Protein AF-A0ABD5LXJ6-F1 (afdb_monomer)

Radius of gyration: 45.34 Å; Cα contacts (8 Å, |Δi|>4): 68; chains: 1; bounding box: 125×50×114 Å

Sequence (199 aa):
MCDPLSMIGFTIGAASQVVSYQGQVAAAEQQNQLYRENAARANQNARDQMFQTQQRILQEQEAAAAEKFDNNRDARAAKATASVAAGESGVAGLSVDALLREFDGRAAEANDRIDQNTEWSMMQFNNEMKGIRSNAEDRINSVQRSAKPSFWDAGLRIAGAGLDWRNTAAESQRNNRDLPRLPESSFSKFLSRPLWRVG

Solvent-accessible surface area (backbone atoms only — not comparable to full-atom values): 11198 Å² total; per-residue (Å²): 137,86,60,70,72,70,58,54,62,60,64,53,53,61,58,52,48,55,56,48,48,56,51,47,43,53,50,21,50,52,40,42,48,53,42,53,54,50,37,52,52,35,52,48,52,36,49,54,50,44,52,53,52,50,52,49,53,50,51,52,51,52,51,49,51,50,52,45,51,51,45,50,49,50,32,51,51,53,41,52,54,51,51,50,52,27,60,77,70,71,53,76,56,73,70,55,57,49,52,48,48,47,39,54,50,54,35,49,55,53,41,52,50,48,48,52,53,50,52,51,50,51,53,50,51,53,51,48,46,52,50,41,51,51,52,30,52,48,58,43,66,68,48,72,73,48,73,69,76,47,74,63,60,57,50,47,52,54,51,48,58,57,48,52,52,53,51,56,54,53,48,55,57,51,60,68,66,69,59,78,81,73,78,86,70,84,72,75,78,77,80,74,76,82,87,84,83,88,133

InterPro domains:
  IPR038996 Internal virion protein Gp14 [PF24072] (1-165)

Secondary structure (DSSP, 8-state):
---HHHHHHHHHHHHHHHHHHHHHHHHHHHHHHHHHHHHHHHHHHHHHHHHHHHHHHHHHHHHHHHHHHHHHHHHHHHHHHHHHHHHHTT--SHHHHHHHHHHHHHHHHHHHHHHHHHHHHHHHHHHHHHHHHHHHHHHHHHSPPPPP--HHHHHHHHHHHHHHHHHHHHHHHHHTTSS------TTTTSS--------

Structure (mmCIF, N/CA/C/O backbone):
data_AF-A0ABD5LXJ6-F1
#
_entry.id   AF-A0ABD5LXJ6-F1
#
loop_
_atom_site.group_PDB
_atom_site.id
_atom_site.type_symbol
_atom_site.label_atom_id
_atom_site.label_alt_id
_atom_site.label_comp_id
_atom_site.label_asym_id
_atom_site.label_entity_id
_atom_site.label_seq_id
_atom_site.pdbx_PDB_ins_code
_atom_site.Cartn_x
_atom_site.Cartn_y
_atom_site.Cartn_z
_atom_site.occupancy
_atom_site.B_iso_or_equiv
_atom_site.auth_seq_id
_atom_site.auth_comp_id
_atom_site.auth_asym_id
_atom_site.auth_atom_id
_atom_site.pdbx_PDB_model_num
ATOM 1 N N . MET A 1 1 ? 53.195 13.148 -61.259 1.00 37.16 1 MET A N 1
ATOM 2 C CA . MET A 1 1 ? 53.413 11.699 -61.072 1.00 37.16 1 MET A CA 1
ATOM 3 C C . MET A 1 1 ? 52.708 11.336 -59.776 1.00 37.16 1 MET A C 1
ATOM 5 O O . MET A 1 1 ? 53.148 11.794 -58.734 1.00 37.16 1 MET A O 1
ATOM 9 N N . CYS A 1 2 ? 51.538 10.698 -59.848 1.00 39.22 2 CYS A N 1
ATOM 10 C CA . CYS A 1 2 ? 50.772 10.306 -58.661 1.00 39.22 2 CYS A CA 1
ATOM 11 C C . CYS A 1 2 ? 51.385 9.032 -58.071 1.00 39.22 2 CYS A C 1
ATOM 13 O O . CYS A 1 2 ? 51.620 8.075 -58.806 1.00 39.22 2 CYS A O 1
ATOM 15 N N . ASP A 1 3 ? 51.674 9.060 -56.773 1.00 33.34 3 ASP A N 1
ATOM 16 C CA . ASP A 1 3 ? 52.317 7.979 -56.030 1.00 33.34 3 ASP A CA 1
ATOM 17 C C . ASP A 1 3 ? 51.322 6.810 -55.830 1.00 33.34 3 ASP A C 1
ATOM 19 O O . ASP A 1 3 ? 50.195 7.048 -55.373 1.00 33.34 3 ASP A O 1
ATOM 23 N N . PRO A 1 4 ? 51.665 5.555 -56.185 1.00 38.09 4 PRO A N 1
ATOM 24 C CA . PRO A 1 4 ? 50.775 4.397 -56.037 1.00 38.09 4 PRO A CA 1
ATOM 25 C C . PRO A 1 4 ? 50.290 4.158 -54.598 1.00 38.09 4 PRO A C 1
ATOM 27 O O . PRO A 1 4 ? 49.238 3.547 -54.412 1.00 38.09 4 PRO A O 1
ATOM 30 N N . LEU A 1 5 ? 50.963 4.703 -53.581 1.00 46.69 5 LEU A N 1
ATOM 31 C CA . LEU A 1 5 ? 50.493 4.643 -52.192 1.00 46.69 5 LEU A CA 1
ATOM 32 C C . LEU A 1 5 ? 49.201 5.443 -51.948 1.00 46.69 5 LEU A C 1
ATOM 34 O O . LEU A 1 5 ? 48.378 5.040 -51.127 1.00 46.69 5 LEU A O 1
ATOM 38 N N . SER A 1 6 ? 48.957 6.524 -52.694 1.00 47.78 6 SER A N 1
ATOM 39 C CA . SER A 1 6 ? 47.737 7.333 -52.547 1.00 47.78 6 SER A CA 1
ATOM 40 C C . SER A 1 6 ? 46.509 6.696 -53.214 1.00 47.78 6 SER A C 1
ATOM 42 O O . SER A 1 6 ? 45.381 6.954 -52.804 1.00 47.78 6 SER A O 1
ATOM 44 N N . MET A 1 7 ? 46.713 5.829 -54.212 1.00 41.47 7 MET A N 1
ATOM 45 C CA . MET A 1 7 ? 45.645 5.084 -54.901 1.00 41.47 7 MET A CA 1
ATOM 46 C C . MET A 1 7 ? 45.252 3.787 -54.176 1.00 41.47 7 MET A C 1
ATOM 48 O O . MET A 1 7 ? 44.104 3.355 -54.270 1.00 41.47 7 MET A O 1
ATOM 52 N N . ILE A 1 8 ? 46.166 3.188 -53.405 1.00 42.12 8 ILE A N 1
ATOM 53 C CA . ILE A 1 8 ? 45.889 1.978 -52.608 1.00 42.12 8 ILE A CA 1
ATOM 54 C C . ILE A 1 8 ? 44.995 2.293 -51.392 1.00 42.12 8 ILE A C 1
ATOM 56 O O . ILE A 1 8 ? 44.201 1.452 -50.972 1.00 42.12 8 ILE A O 1
ATOM 60 N N . GLY A 1 9 ? 45.025 3.528 -50.879 1.00 40.38 9 GLY A N 1
ATOM 61 C CA . GLY A 1 9 ? 44.119 3.971 -49.812 1.00 40.38 9 GLY A CA 1
ATOM 62 C C . GLY A 1 9 ? 42.638 4.023 -50.216 1.00 40.38 9 GLY A C 1
ATOM 63 O O . GLY A 1 9 ? 41.766 3.938 -49.354 1.00 40.38 9 GLY A O 1
ATOM 64 N N . PHE A 1 10 ? 42.331 4.116 -51.516 1.00 44.50 10 PHE A N 1
ATOM 65 C CA . PHE A 1 10 ? 40.958 4.276 -52.009 1.00 44.50 10 PHE A CA 1
ATOM 66 C C . PHE A 1 10 ? 40.269 2.940 -52.340 1.00 44.50 10 PHE A C 1
ATOM 68 O O . PHE A 1 10 ? 39.051 2.823 -52.230 1.00 44.50 10 PHE A O 1
ATOM 75 N N . THR A 1 11 ? 41.028 1.894 -52.683 1.00 37.59 11 THR A N 1
ATOM 76 C CA . THR A 1 11 ? 40.464 0.574 -53.027 1.00 37.59 11 THR A CA 1
ATOM 77 C C . THR A 1 11 ? 40.193 -0.301 -51.801 1.00 37.59 11 THR A C 1
ATOM 79 O O . THR A 1 11 ? 39.281 -1.128 -51.826 1.00 37.59 11 THR A O 1
ATOM 82 N N . ILE A 1 12 ? 40.898 -0.072 -50.687 1.00 43.72 12 ILE A N 1
ATOM 83 C CA . ILE A 1 12 ? 40.653 -0.770 -49.412 1.00 43.72 12 ILE A CA 1
ATOM 84 C C . ILE A 1 12 ? 39.403 -0.216 -48.696 1.00 43.72 12 ILE A C 1
ATOM 86 O O . ILE A 1 12 ? 38.719 -0.955 -47.984 1.00 43.72 12 ILE A O 1
ATOM 90 N N . GLY A 1 13 ? 39.037 1.050 -48.928 1.00 44.03 13 GLY A N 1
ATOM 91 C CA . GLY A 1 13 ? 37.886 1.702 -48.289 1.00 44.03 13 GLY A CA 1
ATOM 92 C C . GLY A 1 13 ? 36.521 1.117 -48.679 1.00 44.03 13 GLY A C 1
ATOM 93 O O . GLY A 1 13 ? 35.658 0.961 -47.824 1.00 44.03 13 GLY A O 1
ATOM 94 N N . ALA A 1 14 ? 36.322 0.719 -49.939 1.00 41.50 14 ALA A N 1
ATOM 95 C CA . ALA A 1 14 ? 35.026 0.199 -50.395 1.00 41.50 14 ALA A CA 1
ATOM 96 C C . ALA A 1 14 ? 34.782 -1.271 -49.988 1.00 41.50 14 ALA A C 1
ATOM 98 O O . ALA A 1 14 ? 33.673 -1.634 -49.596 1.00 41.50 14 ALA A O 1
ATOM 99 N N . ALA A 1 15 ? 35.816 -2.121 -50.017 1.00 39.97 15 ALA A N 1
ATOM 100 C CA . ALA A 1 15 ? 35.699 -3.520 -49.591 1.00 39.97 15 ALA A CA 1
ATOM 101 C C . ALA A 1 15 ? 35.552 -3.652 -48.062 1.00 39.97 15 ALA A C 1
ATOM 103 O O . ALA A 1 15 ? 34.740 -4.444 -47.577 1.00 39.97 15 ALA A O 1
ATOM 104 N N . SER A 1 16 ? 36.271 -2.826 -47.291 1.00 45.84 16 SER A N 1
ATOM 105 C CA . SER A 1 16 ? 36.104 -2.747 -45.831 1.00 45.84 16 SER A CA 1
ATOM 106 C C . SER A 1 16 ? 34.734 -2.190 -45.417 1.00 45.84 16 SER A C 1
ATOM 108 O O . SER A 1 16 ? 34.205 -2.574 -44.372 1.00 45.84 16 SER A O 1
ATOM 110 N N . GLN A 1 17 ? 34.094 -1.361 -46.247 1.00 46.03 17 GLN A N 1
ATOM 111 C CA . GLN A 1 17 ? 32.734 -0.864 -46.010 1.00 46.03 17 GLN A CA 1
ATOM 112 C C . GLN A 1 17 ? 31.639 -1.939 -46.143 1.00 46.03 17 GLN A C 1
ATOM 114 O O . GLN A 1 17 ? 30.701 -1.947 -45.349 1.00 46.03 17 GLN A O 1
ATOM 119 N N . VAL A 1 18 ? 31.764 -2.904 -47.062 1.00 48.19 18 VAL A N 1
ATOM 120 C CA . VAL A 1 18 ? 30.7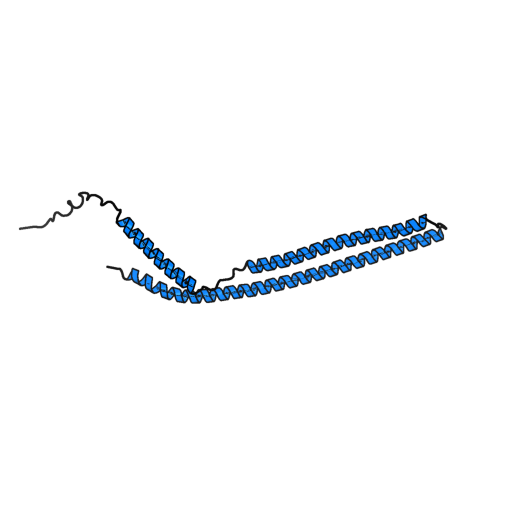90 -4.014 -47.175 1.00 48.19 18 VAL A CA 1
ATOM 121 C C . VAL A 1 18 ? 30.935 -5.016 -46.022 1.00 48.19 18 VAL A C 1
ATOM 123 O O . VAL A 1 18 ? 29.934 -5.449 -45.447 1.00 48.19 18 VAL A O 1
ATOM 126 N N . VAL A 1 19 ? 32.171 -5.347 -45.629 1.00 53.41 19 VAL A N 1
ATOM 127 C CA . VAL A 1 19 ? 32.433 -6.217 -44.466 1.00 53.41 19 VAL A CA 1
ATOM 128 C C . VAL A 1 19 ? 31.978 -5.541 -43.167 1.00 53.41 19 VAL A C 1
ATOM 130 O O . VAL A 1 19 ? 31.347 -6.178 -42.322 1.00 53.41 19 VAL A O 1
ATOM 133 N N . SER A 1 20 ? 32.215 -4.234 -43.021 1.00 57.03 20 SER A N 1
ATOM 134 C CA . SER A 1 20 ? 31.727 -3.481 -41.860 1.00 57.03 20 SER A CA 1
ATOM 135 C C . SER A 1 20 ? 30.204 -3.321 -41.840 1.00 57.03 20 SER A C 1
ATOM 137 O O . SER A 1 20 ? 29.642 -3.309 -40.750 1.00 57.03 20 SER A O 1
ATOM 139 N N . TYR A 1 21 ? 29.512 -3.291 -42.984 1.00 57.16 21 TYR A N 1
ATOM 140 C CA . TYR A 1 21 ? 28.044 -3.302 -43.028 1.00 57.16 21 TYR A CA 1
ATOM 141 C C . TYR A 1 21 ? 27.460 -4.607 -42.470 1.00 57.16 21 TYR A C 1
ATOM 143 O O . TYR A 1 21 ? 26.583 -4.568 -41.608 1.00 57.16 21 TYR A O 1
ATOM 151 N N . GLN A 1 22 ? 27.978 -5.767 -42.890 1.00 58.97 22 GLN A N 1
ATOM 152 C CA . GLN A 1 22 ? 27.529 -7.058 -42.347 1.00 58.97 22 GLN A CA 1
ATOM 153 C C . GLN A 1 22 ? 27.836 -7.184 -40.846 1.00 58.97 22 GLN A C 1
ATOM 155 O O . GLN A 1 22 ? 26.977 -7.621 -40.080 1.00 58.97 22 GLN A O 1
ATOM 160 N N . GLY A 1 23 ? 29.013 -6.721 -40.407 1.00 61.72 23 GLY A N 1
ATOM 161 C CA . GLY A 1 23 ? 29.361 -6.646 -38.985 1.00 61.72 23 GLY A CA 1
ATOM 162 C C . GLY A 1 23 ? 28.436 -5.724 -38.180 1.00 61.72 23 GLY A C 1
ATOM 163 O O . GLY A 1 23 ? 28.028 -6.077 -37.077 1.00 61.72 23 GLY A O 1
ATOM 164 N N . GLN A 1 24 ? 28.037 -4.575 -38.738 1.00 63.41 24 GLN A N 1
ATOM 165 C CA . GLN A 1 24 ? 27.098 -3.643 -38.103 1.00 63.41 24 GLN A CA 1
ATOM 166 C C . GLN A 1 24 ? 25.673 -4.207 -38.022 1.00 63.41 24 GLN A C 1
ATOM 168 O O . GLN A 1 24 ? 24.997 -3.989 -37.020 1.00 63.41 24 GLN A O 1
ATOM 173 N N . VAL A 1 25 ? 25.213 -4.953 -39.033 1.00 65.56 25 VAL A N 1
ATOM 174 C CA . VAL A 1 25 ? 23.902 -5.626 -38.994 1.00 65.56 25 VAL A CA 1
ATOM 175 C C . VAL A 1 25 ? 23.889 -6.725 -37.929 1.00 65.56 25 VAL A C 1
ATOM 177 O O . VAL A 1 25 ? 22.963 -6.763 -37.121 1.00 65.56 25 VAL A O 1
ATOM 180 N N . ALA A 1 26 ? 24.928 -7.564 -37.869 1.00 65.75 26 ALA A N 1
ATOM 181 C CA . ALA A 1 26 ? 25.051 -8.603 -36.845 1.00 65.75 26 ALA A CA 1
ATOM 182 C C . ALA A 1 26 ? 25.132 -8.007 -35.425 1.00 65.75 26 ALA A C 1
ATOM 184 O O . ALA A 1 26 ? 24.428 -8.459 -34.521 1.00 65.75 26 ALA A O 1
ATOM 185 N N . ALA A 1 27 ? 25.912 -6.936 -35.238 1.00 68.56 27 ALA A N 1
ATOM 186 C CA . ALA A 1 27 ? 25.998 -6.217 -33.966 1.00 68.56 27 ALA A CA 1
ATOM 187 C C . ALA A 1 27 ? 24.657 -5.569 -33.566 1.00 68.56 27 ALA A C 1
ATOM 189 O O . ALA A 1 27 ? 24.246 -5.653 -32.407 1.00 68.56 27 ALA A O 1
ATOM 190 N N . ALA A 1 28 ? 23.933 -4.978 -34.523 1.00 67.44 28 ALA A N 1
ATOM 191 C CA . ALA A 1 28 ? 22.616 -4.391 -34.287 1.00 67.44 28 ALA A CA 1
ATOM 192 C C . ALA A 1 28 ? 21.565 -5.450 -33.911 1.00 67.44 28 ALA A C 1
ATOM 194 O O . ALA A 1 28 ? 20.712 -5.211 -33.052 1.00 67.44 28 ALA A O 1
ATOM 195 N N . GLU A 1 29 ? 21.609 -6.632 -34.527 1.00 73.56 29 GLU A N 1
ATOM 196 C CA . GLU A 1 29 ? 20.728 -7.747 -34.173 1.00 73.56 29 GLU A CA 1
ATOM 197 C C . GLU A 1 29 ? 21.035 -8.304 -32.783 1.00 73.56 29 GLU A C 1
ATOM 199 O O . GLU A 1 29 ? 20.102 -8.517 -32.007 1.00 73.56 29 GLU A O 1
ATOM 204 N N . GLN A 1 30 ? 22.314 -8.453 -32.432 1.00 75.25 30 GLN A N 1
ATOM 205 C CA . GLN A 1 30 ? 22.735 -8.879 -31.098 1.00 75.25 30 GLN A CA 1
ATOM 206 C C . GLN A 1 30 ? 22.299 -7.872 -30.020 1.00 75.25 30 GLN A C 1
ATOM 208 O O . GLN A 1 30 ? 21.728 -8.260 -29.002 1.00 75.25 30 GLN A O 1
ATOM 213 N N . GLN A 1 31 ? 22.453 -6.569 -30.267 1.00 72.81 31 GLN A N 1
ATOM 214 C CA . GLN A 1 31 ? 21.997 -5.520 -29.348 1.00 72.81 31 GLN A CA 1
ATOM 215 C C . GLN A 1 31 ? 20.465 -5.511 -29.187 1.00 72.81 31 GLN A C 1
ATOM 217 O O . GLN A 1 31 ? 19.950 -5.353 -28.080 1.00 72.81 31 GLN A O 1
ATOM 222 N N . ASN A 1 32 ? 19.718 -5.762 -30.267 1.00 76.50 32 ASN A N 1
ATOM 223 C CA . ASN A 1 32 ? 18.260 -5.895 -30.214 1.00 76.50 32 ASN A CA 1
ATOM 224 C C . ASN A 1 32 ? 17.789 -7.199 -29.537 1.00 76.50 32 ASN A C 1
ATOM 226 O O . ASN A 1 32 ? 16.683 -7.240 -28.994 1.00 76.50 32 ASN A O 1
ATOM 230 N N . GLN A 1 33 ? 18.581 -8.276 -29.563 1.00 79.88 33 GLN A N 1
ATOM 231 C CA . GLN A 1 33 ? 18.316 -9.481 -28.764 1.00 79.88 33 GLN A CA 1
ATOM 232 C C . GLN A 1 33 ? 18.493 -9.191 -27.271 1.00 79.88 33 GLN A C 1
ATOM 234 O O . GLN A 1 33 ? 17.560 -9.423 -26.505 1.00 79.88 33 GLN A O 1
ATOM 239 N N . LEU A 1 34 ? 19.609 -8.567 -26.882 1.00 78.62 34 LEU A N 1
ATOM 240 C CA . LEU A 1 34 ? 19.863 -8.159 -25.496 1.00 78.62 34 LEU A CA 1
ATOM 241 C C . LEU A 1 34 ? 18.782 -7.207 -24.962 1.00 78.62 34 LEU A C 1
ATOM 243 O O . LEU A 1 34 ? 18.331 -7.361 -23.829 1.00 78.62 34 LEU A O 1
ATOM 247 N N . TYR A 1 35 ? 18.309 -6.269 -25.789 1.00 79.50 35 TYR A N 1
ATOM 248 C CA . TYR A 1 35 ? 17.169 -5.412 -25.458 1.00 79.50 35 TYR A CA 1
ATOM 249 C C . TYR A 1 35 ? 15.899 -6.222 -25.166 1.00 79.50 35 TYR A C 1
ATOM 251 O O . TYR A 1 35 ? 15.246 -5.999 -24.150 1.00 79.50 35 TYR A O 1
ATOM 259 N N . ARG A 1 36 ? 15.547 -7.178 -26.039 1.00 80.75 36 ARG A N 1
ATOM 260 C CA . ARG A 1 36 ? 14.346 -8.014 -25.865 1.00 80.75 36 ARG A CA 1
ATOM 261 C C . ARG A 1 36 ? 14.424 -8.864 -24.601 1.00 80.75 36 ARG A C 1
ATOM 263 O O . ARG A 1 36 ? 13.438 -8.956 -23.876 1.00 80.75 36 ARG A O 1
ATOM 270 N N . GLU A 1 37 ? 15.584 -9.447 -24.320 1.00 83.56 37 GLU A N 1
ATOM 271 C CA . GLU A 1 37 ? 15.809 -10.225 -23.101 1.00 83.56 37 GLU A CA 1
ATOM 272 C C . GLU A 1 37 ? 15.738 -9.355 -21.844 1.00 83.56 37 GLU A C 1
ATOM 274 O O . GLU A 1 37 ? 15.082 -9.733 -20.872 1.00 83.56 37 GLU A O 1
ATOM 279 N N . ASN A 1 38 ? 16.361 -8.173 -21.865 1.00 77.56 38 ASN A N 1
ATOM 280 C CA . ASN A 1 38 ? 16.286 -7.223 -20.760 1.00 77.56 38 ASN A CA 1
ATOM 281 C C . ASN A 1 38 ? 14.836 -6.789 -20.517 1.00 77.56 38 ASN A C 1
ATOM 283 O O . ASN A 1 38 ? 14.359 -6.862 -19.388 1.00 77.56 38 ASN A O 1
ATOM 287 N N . ALA A 1 39 ? 14.102 -6.456 -21.581 1.00 78.38 39 ALA A N 1
ATOM 288 C CA . ALA A 1 39 ? 12.706 -6.068 -21.477 1.00 78.38 39 ALA A CA 1
ATOM 289 C C . ALA A 1 39 ? 11.812 -7.197 -20.954 1.00 78.38 39 ALA A C 1
ATOM 291 O O . ALA A 1 39 ? 10.924 -6.948 -20.137 1.00 78.38 39 ALA A O 1
ATOM 292 N N . ALA A 1 40 ? 12.049 -8.444 -21.366 1.00 81.38 40 ALA A N 1
ATOM 293 C CA . ALA A 1 40 ? 11.329 -9.595 -20.831 1.00 81.38 40 ALA A CA 1
ATOM 294 C C . ALA A 1 40 ? 11.586 -9.770 -19.324 1.00 81.38 40 ALA A C 1
ATOM 296 O O . ALA A 1 40 ? 10.634 -9.899 -18.553 1.00 81.38 40 ALA A O 1
ATOM 297 N N . ARG A 1 41 ? 12.853 -9.694 -18.892 1.00 84.56 41 ARG A N 1
ATOM 298 C CA . ARG A 1 41 ? 13.244 -9.805 -17.476 1.00 84.56 41 ARG A CA 1
ATOM 299 C C . ARG A 1 41 ? 12.719 -8.645 -16.630 1.00 84.56 41 ARG A C 1
ATOM 301 O O . ARG A 1 41 ? 12.242 -8.875 -15.523 1.00 84.56 41 ARG A O 1
ATOM 308 N N . ALA A 1 42 ? 12.777 -7.417 -17.142 1.00 81.06 42 ALA A N 1
ATOM 309 C CA . ALA A 1 42 ? 12.258 -6.232 -16.463 1.00 81.06 42 ALA A CA 1
ATOM 310 C C . ALA A 1 42 ? 10.742 -6.338 -16.247 1.00 81.06 42 ALA A C 1
ATOM 312 O O . ALA A 1 42 ? 10.269 -6.131 -15.133 1.00 81.06 42 ALA A O 1
ATOM 313 N N . ASN A 1 43 ? 9.994 -6.753 -17.274 1.00 81.12 43 ASN A N 1
ATOM 314 C CA . ASN A 1 43 ? 8.552 -6.978 -17.165 1.00 81.12 43 ASN A CA 1
ATOM 315 C C . ASN A 1 43 ? 8.197 -8.143 -16.233 1.00 81.12 43 ASN A C 1
ATOM 317 O O . ASN A 1 43 ? 7.188 -8.079 -15.535 1.00 81.12 43 ASN A O 1
ATOM 321 N N . GLN A 1 44 ? 8.988 -9.219 -16.229 1.00 84.50 44 GLN A N 1
ATOM 322 C CA . GLN A 1 44 ? 8.780 -10.335 -15.308 1.00 84.50 44 GLN A CA 1
ATOM 323 C C . GLN A 1 44 ? 8.981 -9.890 -13.856 1.00 84.50 44 GLN A C 1
ATOM 325 O O . GLN A 1 44 ? 8.080 -10.062 -13.046 1.00 84.50 44 GLN A O 1
ATOM 330 N N . ASN A 1 45 ? 10.094 -9.215 -13.563 1.00 86.62 45 ASN A N 1
ATOM 331 C CA . ASN A 1 45 ? 10.372 -8.686 -12.229 1.00 86.62 45 ASN A CA 1
ATOM 332 C C . ASN A 1 45 ? 9.287 -7.693 -11.773 1.00 86.62 45 ASN A C 1
ATOM 334 O O . ASN A 1 45 ? 8.808 -7.770 -10.648 1.00 86.62 45 ASN A O 1
ATOM 338 N N . ALA A 1 46 ? 8.829 -6.810 -12.665 1.00 83.50 46 ALA A N 1
ATOM 339 C CA . ALA A 1 46 ? 7.734 -5.891 -12.367 1.00 83.50 46 ALA A CA 1
ATOM 340 C C . ALA A 1 46 ? 6.437 -6.627 -11.992 1.00 83.50 46 ALA A C 1
ATOM 342 O O . ALA A 1 46 ? 5.766 -6.243 -11.038 1.00 83.50 46 ALA A O 1
ATOM 343 N N . ARG A 1 47 ? 6.097 -7.706 -12.711 1.00 82.69 47 ARG A N 1
ATOM 344 C CA . ARG A 1 47 ? 4.936 -8.547 -12.387 1.00 82.69 47 ARG A CA 1
ATOM 345 C C . ARG A 1 47 ? 5.079 -9.229 -11.032 1.00 82.69 47 ARG A C 1
ATOM 347 O O . ARG A 1 47 ? 4.129 -9.201 -10.255 1.00 82.69 47 ARG A O 1
ATOM 354 N N . ASP A 1 48 ? 6.249 -9.789 -10.742 1.00 92.00 48 ASP A N 1
ATOM 355 C CA . ASP A 1 48 ? 6.514 -10.457 -9.466 1.00 92.00 48 ASP A CA 1
ATOM 356 C C . ASP A 1 48 ? 6.404 -9.467 -8.296 1.00 92.00 48 ASP A C 1
ATOM 358 O O . ASP A 1 48 ? 5.750 -9.757 -7.294 1.00 92.00 48 ASP A O 1
ATOM 362 N N . GLN A 1 49 ? 6.961 -8.261 -8.448 1.00 89.44 49 GLN A N 1
ATOM 363 C CA . GLN A 1 49 ? 6.843 -7.188 -7.457 1.00 89.44 49 GLN A CA 1
ATOM 364 C C . GLN A 1 49 ? 5.389 -6.743 -7.271 1.00 89.44 49 GLN A C 1
ATOM 366 O O . GLN A 1 49 ? 4.920 -6.660 -6.142 1.00 89.44 49 GLN A O 1
ATOM 371 N N . MET A 1 50 ? 4.636 -6.531 -8.357 1.00 88.81 50 MET A N 1
ATOM 372 C CA . MET A 1 50 ? 3.209 -6.196 -8.265 1.00 88.81 50 MET A CA 1
ATOM 373 C C . MET A 1 50 ? 2.406 -7.290 -7.554 1.00 88.81 50 MET A C 1
ATOM 375 O O . MET A 1 50 ? 1.525 -6.977 -6.757 1.00 88.81 50 MET A O 1
ATOM 379 N N . PHE A 1 51 ? 2.706 -8.564 -7.811 1.00 90.56 51 PHE A N 1
ATOM 380 C CA . PHE A 1 51 ? 2.056 -9.683 -7.131 1.00 90.56 51 PHE A CA 1
ATOM 381 C C . PHE A 1 51 ? 2.381 -9.706 -5.631 1.00 90.56 51 PHE A C 1
ATOM 383 O O . PHE A 1 51 ? 1.500 -9.933 -4.804 1.00 90.56 51 PHE A O 1
ATOM 390 N N . GLN A 1 52 ? 3.628 -9.421 -5.252 1.00 93.44 52 GLN A N 1
ATOM 391 C CA . GLN A 1 52 ? 4.012 -9.256 -3.847 1.00 93.44 52 GLN A CA 1
ATOM 392 C C . GLN A 1 52 ? 3.278 -8.077 -3.194 1.00 93.44 52 GLN A C 1
ATOM 394 O O . GLN A 1 52 ? 2.742 -8.228 -2.097 1.00 93.44 52 GLN A O 1
ATOM 399 N N . THR A 1 53 ? 3.179 -6.927 -3.869 1.00 90.44 53 THR A N 1
ATOM 400 C CA . THR A 1 53 ? 2.418 -5.771 -3.370 1.00 90.44 53 THR A CA 1
ATOM 401 C C . THR A 1 53 ? 0.933 -6.102 -3.207 1.00 90.44 53 THR A C 1
ATOM 403 O O . THR A 1 53 ? 0.342 -5.748 -2.192 1.00 90.44 53 THR A O 1
ATOM 406 N N . GLN A 1 54 ? 0.325 -6.838 -4.142 1.00 88.69 54 GLN A N 1
ATOM 407 C CA . GLN A 1 54 ? -1.068 -7.283 -4.018 1.00 88.69 54 GLN A CA 1
ATOM 408 C C . GLN A 1 54 ? -1.287 -8.223 -2.829 1.00 88.69 54 GLN A C 1
ATOM 410 O O . GLN A 1 54 ? -2.276 -8.079 -2.115 1.00 88.69 54 GLN A O 1
ATOM 415 N N . GLN A 1 55 ? -0.358 -9.145 -2.569 1.00 94.06 55 GLN A N 1
ATOM 416 C CA . GLN A 1 55 ? -0.429 -9.985 -1.370 1.00 94.06 55 GLN A CA 1
ATOM 417 C C . GLN A 1 55 ? -0.370 -9.148 -0.087 1.00 94.06 55 GLN A C 1
ATOM 419 O O . GLN A 1 55 ? -1.119 -9.418 0.846 1.00 94.06 55 GLN A O 1
ATOM 424 N N . ARG A 1 56 ? 0.460 -8.098 -0.050 1.00 93.94 56 ARG A N 1
ATOM 425 C CA . ARG A 1 56 ? 0.505 -7.161 1.086 1.00 93.94 56 ARG A CA 1
ATOM 426 C C . ARG A 1 56 ? -0.803 -6.385 1.248 1.00 93.94 56 ARG A C 1
ATOM 428 O O . ARG A 1 56 ? -1.258 -6.226 2.371 1.00 93.94 56 ARG A O 1
ATOM 435 N N . ILE A 1 57 ? -1.433 -5.961 0.150 1.00 91.81 57 ILE A N 1
ATOM 436 C CA . ILE A 1 57 ? -2.761 -5.320 0.173 1.00 91.81 57 ILE A CA 1
ATOM 437 C C . ILE A 1 57 ? -3.812 -6.246 0.805 1.00 91.81 57 ILE A C 1
ATOM 439 O O . ILE A 1 57 ? -4.647 -5.783 1.579 1.00 91.81 57 ILE A O 1
ATOM 443 N N . LEU A 1 58 ? -3.790 -7.539 0.471 1.00 93.12 58 LEU A N 1
ATOM 444 C CA . LEU A 1 58 ? -4.683 -8.538 1.066 1.00 93.12 58 LEU A CA 1
ATOM 445 C C . LEU A 1 58 ? -4.419 -8.714 2.564 1.00 93.12 58 LEU A C 1
ATOM 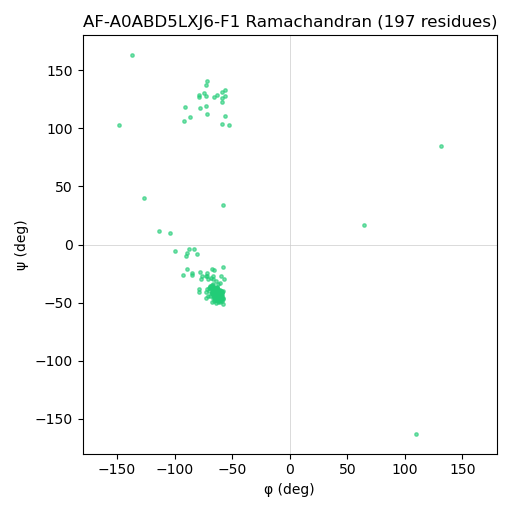447 O O . LEU A 1 58 ? -5.356 -8.641 3.350 1.00 93.12 58 LEU A O 1
ATOM 451 N N . GLN A 1 59 ? -3.154 -8.869 2.959 1.00 94.75 59 GLN A N 1
ATOM 452 C CA . GLN A 1 59 ? -2.767 -8.999 4.369 1.00 94.75 59 GLN A CA 1
ATOM 453 C C . GLN A 1 59 ? -3.178 -7.777 5.197 1.00 94.75 59 GLN A C 1
ATOM 455 O O . GLN A 1 59 ? -3.693 -7.938 6.298 1.00 94.75 59 GLN A O 1
ATOM 460 N N . GLU A 1 60 ? -2.995 -6.568 4.662 1.00 94.44 60 GLU A N 1
ATOM 461 C CA . GLU A 1 60 ? -3.398 -5.323 5.324 1.00 94.44 60 GLU A CA 1
ATOM 462 C C . GLU A 1 60 ? -4.918 -5.270 5.533 1.00 94.44 60 GLU A C 1
ATOM 464 O O . GLU A 1 60 ? -5.391 -4.938 6.617 1.00 94.44 60 GLU A O 1
ATOM 469 N N . GLN A 1 61 ? -5.699 -5.649 4.516 1.00 93.44 61 GLN A N 1
ATOM 470 C CA . GLN A 1 61 ? -7.159 -5.702 4.625 1.00 93.44 61 GLN A CA 1
ATOM 471 C C . GLN A 1 61 ? -7.632 -6.767 5.620 1.00 93.44 61 GLN A C 1
ATOM 473 O O . GLN A 1 61 ? -8.561 -6.514 6.386 1.00 93.44 61 GLN A O 1
ATOM 478 N N . GLU A 1 62 ? -7.008 -7.946 5.626 1.00 95.75 62 GLU A N 1
ATOM 479 C CA . GLU A 1 62 ? -7.311 -9.008 6.589 1.00 95.75 62 GLU A CA 1
ATOM 480 C C . GLU A 1 62 ? -6.979 -8.576 8.021 1.00 95.75 62 GLU A C 1
ATOM 482 O O . GLU A 1 62 ? -7.795 -8.776 8.922 1.00 95.75 62 GLU A O 1
ATOM 487 N N . ALA A 1 63 ? -5.826 -7.933 8.229 1.00 95.88 63 ALA A N 1
ATOM 488 C CA . ALA A 1 63 ? -5.423 -7.399 9.525 1.00 95.88 63 ALA A CA 1
ATOM 489 C C . ALA A 1 63 ? -6.405 -6.327 10.020 1.00 95.88 63 ALA A C 1
ATOM 491 O O . ALA A 1 63 ? -6.903 -6.424 11.141 1.00 95.88 63 ALA A O 1
ATOM 492 N N . ALA A 1 64 ? -6.764 -5.369 9.162 1.00 95.94 64 ALA A N 1
ATOM 493 C CA . ALA A 1 64 ? -7.745 -4.336 9.480 1.00 95.94 64 ALA A CA 1
ATOM 494 C C . ALA A 1 64 ? -9.127 -4.928 9.807 1.00 95.94 64 ALA A C 1
ATOM 496 O O . ALA A 1 64 ? -9.800 -4.491 10.742 1.00 95.94 64 ALA A O 1
ATOM 497 N N . ALA A 1 65 ? -9.568 -5.945 9.060 1.00 95.94 65 ALA A N 1
ATOM 498 C CA . ALA A 1 65 ? -10.835 -6.622 9.318 1.00 95.94 65 ALA A CA 1
ATOM 499 C C . ALA A 1 65 ? -10.831 -7.372 10.661 1.00 95.94 65 ALA A C 1
ATOM 501 O O . ALA A 1 65 ? -11.816 -7.299 11.401 1.00 95.94 65 ALA A O 1
ATOM 502 N N . ALA A 1 66 ? -9.734 -8.062 10.986 1.00 97.38 66 ALA A N 1
ATOM 503 C CA . ALA A 1 66 ? -9.564 -8.743 12.265 1.00 97.38 66 ALA A CA 1
ATOM 504 C C . ALA A 1 66 ? -9.572 -7.747 13.435 1.00 97.38 66 ALA A C 1
ATOM 506 O O . ALA A 1 66 ? -10.324 -7.932 14.390 1.00 97.38 66 ALA A O 1
ATOM 507 N N . GLU A 1 67 ? -8.831 -6.644 13.320 1.00 96.56 67 GLU A N 1
ATOM 508 C CA . GLU A 1 67 ? -8.761 -5.612 14.358 1.00 96.56 67 GLU A CA 1
ATOM 509 C C . GLU A 1 67 ? -10.135 -4.977 14.629 1.00 96.56 67 GLU A C 1
ATOM 511 O O . GLU A 1 67 ? -10.550 -4.835 15.781 1.00 96.56 67 GLU A O 1
ATOM 516 N N . LYS A 1 68 ? -10.913 -4.685 13.578 1.00 96.50 68 LYS A N 1
ATOM 517 C CA . LYS A 1 68 ? -12.300 -4.214 13.738 1.00 96.50 68 LYS A CA 1
ATOM 518 C C . LYS A 1 68 ? -13.201 -5.250 14.396 1.00 96.50 68 LYS A C 1
ATOM 520 O O . LYS A 1 68 ? -14.113 -4.892 15.146 1.00 96.50 68 LYS A O 1
ATOM 525 N N . PHE A 1 69 ? -13.020 -6.530 14.081 1.00 96.88 69 PHE A N 1
ATOM 526 C CA . PHE A 1 69 ? -13.804 -7.591 14.703 1.00 96.88 69 PHE A CA 1
ATOM 527 C C . PHE A 1 69 ? -13.533 -7.657 16.208 1.00 96.88 69 PHE A C 1
ATOM 529 O O . PHE A 1 69 ? -14.485 -7.693 16.992 1.00 96.88 69 PHE A O 1
ATOM 536 N N . ASP A 1 70 ? -12.264 -7.592 16.605 1.00 96.56 70 ASP A N 1
ATOM 537 C CA . ASP A 1 70 ? -11.850 -7.593 18.007 1.00 96.56 70 ASP A CA 1
ATOM 538 C C . ASP A 1 70 ? -12.351 -6.346 18.743 1.00 96.56 70 ASP A C 1
ATOM 540 O O . ASP A 1 70 ? -12.984 -6.465 19.791 1.00 96.56 70 ASP A O 1
ATOM 544 N N . ASN A 1 71 ? -12.225 -5.160 18.145 1.00 95.69 71 ASN A N 1
ATOM 545 C CA . ASN A 1 71 ? -12.741 -3.918 18.721 1.00 95.69 71 ASN A CA 1
ATOM 546 C C . ASN A 1 71 ? -14.268 -3.966 18.951 1.00 95.69 71 ASN A C 1
ATOM 548 O O . ASN A 1 71 ? -14.776 -3.611 20.017 1.00 95.69 71 ASN A O 1
ATOM 552 N N . ASN A 1 72 ? -15.025 -4.488 17.981 1.00 94.56 72 ASN A N 1
ATOM 553 C CA . ASN A 1 72 ? -16.469 -4.677 18.135 1.00 94.56 72 ASN A CA 1
ATOM 554 C C . ASN A 1 72 ? -16.816 -5.732 19.196 1.00 94.56 72 ASN A C 1
ATOM 556 O O . ASN A 1 72 ? -17.829 -5.609 19.893 1.00 94.56 72 ASN A O 1
ATOM 560 N N . ARG A 1 73 ? -16.008 -6.788 19.318 1.00 97.06 73 ARG A N 1
ATOM 561 C CA . ARG A 1 73 ? -16.172 -7.814 20.350 1.00 97.06 73 ARG A CA 1
ATOM 562 C C . ARG A 1 73 ? -15.937 -7.231 21.742 1.00 97.06 73 ARG A C 1
ATOM 564 O O . ARG A 1 73 ? -16.760 -7.469 22.627 1.00 97.06 73 ARG A O 1
ATOM 571 N N . ASP A 1 74 ? -14.885 -6.442 21.916 1.00 95.50 74 ASP A N 1
ATOM 572 C CA . ASP A 1 74 ? -14.545 -5.799 23.184 1.00 95.50 74 ASP A CA 1
ATOM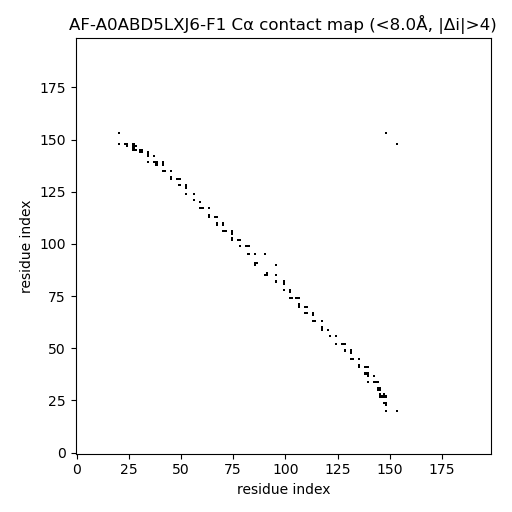 573 C C . ASP A 1 74 ? -15.602 -4.777 23.596 1.00 95.50 74 ASP A C 1
ATOM 575 O O . ASP A 1 74 ? -16.052 -4.778 24.744 1.00 95.50 74 ASP A O 1
ATOM 579 N N . ALA A 1 75 ? -16.105 -3.982 22.650 1.00 95.94 75 ALA A N 1
ATOM 580 C CA . ALA A 1 75 ? -17.214 -3.067 22.898 1.00 95.94 75 ALA A CA 1
ATOM 581 C C . ALA A 1 75 ? -18.477 -3.807 23.364 1.00 95.94 75 ALA A C 1
ATOM 583 O O . ALA A 1 75 ? -19.122 -3.406 24.334 1.00 95.94 75 ALA A O 1
ATOM 584 N N . ARG A 1 76 ? -18.818 -4.939 22.731 1.00 95.19 76 ARG A N 1
ATOM 585 C CA . ARG A 1 76 ? -19.948 -5.783 23.159 1.00 95.19 76 ARG A CA 1
ATOM 586 C C . ARG A 1 76 ? -19.730 -6.379 24.547 1.00 95.19 76 ARG A C 1
ATOM 588 O O . ARG A 1 76 ? -20.673 -6.405 25.336 1.00 95.19 76 ARG A O 1
ATOM 595 N N . ALA A 1 77 ? -18.518 -6.834 24.854 1.00 96.50 77 ALA A N 1
ATOM 596 C CA . ALA A 1 77 ? -18.178 -7.357 26.174 1.00 96.50 77 ALA A CA 1
ATOM 597 C C . ALA A 1 77 ? -18.283 -6.267 27.254 1.00 96.50 77 ALA A C 1
ATOM 599 O O . ALA A 1 77 ? -18.898 -6.492 28.297 1.00 96.50 77 ALA A O 1
ATOM 600 N N . ALA A 1 78 ? -17.769 -5.065 26.983 1.00 94.75 78 ALA A N 1
ATOM 601 C CA . ALA A 1 78 ? -17.880 -3.915 27.877 1.00 94.75 78 ALA A CA 1
ATOM 602 C C . ALA A 1 78 ? -19.344 -3.518 28.117 1.00 94.75 78 ALA A C 1
ATOM 604 O O . ALA A 1 78 ? -19.749 -3.313 29.262 1.00 94.75 78 ALA A O 1
ATOM 605 N N . LYS A 1 79 ? -20.166 -3.500 27.059 1.00 94.62 79 LYS A N 1
ATOM 606 C CA . LYS A 1 79 ? -21.612 -3.257 27.160 1.00 94.62 79 LYS A CA 1
ATOM 607 C C . LYS A 1 79 ? -22.320 -4.313 27.999 1.00 94.62 79 LYS A C 1
ATOM 609 O O . LYS A 1 79 ? -23.131 -3.955 28.847 1.00 94.62 79 LYS A O 1
ATOM 614 N N . ALA A 1 80 ? -22.011 -5.593 27.794 1.00 94.69 80 ALA A N 1
ATOM 615 C CA . ALA A 1 80 ? -22.598 -6.676 28.578 1.00 94.69 80 ALA A CA 1
ATOM 616 C C . ALA A 1 80 ? -22.264 -6.513 30.069 1.00 94.69 80 ALA A C 1
ATOM 618 O O . ALA A 1 80 ? -23.174 -6.480 30.896 1.00 94.69 80 ALA A O 1
ATOM 619 N N . THR A 1 81 ? -20.991 -6.294 30.406 1.00 94.56 81 THR A N 1
ATOM 620 C CA . THR A 1 81 ? -20.548 -6.050 31.788 1.00 94.56 81 THR A CA 1
ATOM 621 C C . THR A 1 81 ? -21.233 -4.830 32.401 1.00 94.56 81 THR A C 1
ATOM 623 O O . THR A 1 81 ? -21.754 -4.913 33.511 1.00 94.56 81 THR A O 1
ATOM 626 N N . ALA A 1 82 ? -21.299 -3.713 31.669 1.00 91.94 82 ALA A N 1
ATOM 627 C CA . ALA A 1 82 ? -21.976 -2.505 32.134 1.00 91.94 82 ALA A CA 1
ATOM 628 C C . ALA A 1 82 ? -23.480 -2.733 32.355 1.00 91.94 82 ALA A C 1
ATOM 630 O O . ALA A 1 82 ? -24.032 -2.246 33.338 1.00 91.94 82 ALA A O 1
ATOM 631 N N . SER A 1 83 ? -24.137 -3.505 31.483 1.00 91.81 83 SER A N 1
ATOM 632 C CA . SER A 1 83 ? -25.560 -3.830 31.620 1.00 91.81 83 SER A CA 1
ATOM 633 C C . SER A 1 83 ? -25.852 -4.716 32.836 1.00 91.81 83 SER A C 1
ATOM 635 O O . SER A 1 83 ? -26.814 -4.456 33.556 1.00 91.81 83 SER A O 1
ATOM 637 N N . VAL A 1 84 ? -25.000 -5.713 33.109 1.00 94.44 84 VAL A N 1
ATOM 638 C CA . VAL A 1 84 ? -25.124 -6.583 34.288 1.00 94.44 84 VAL A CA 1
ATOM 639 C C . VAL A 1 84 ? -24.897 -5.774 35.561 1.00 94.44 84 VAL A C 1
ATOM 641 O O . VAL A 1 84 ? -25.741 -5.804 36.450 1.00 94.44 84 VAL A O 1
ATOM 644 N N . ALA A 1 85 ? -23.830 -4.971 35.617 1.00 91.75 85 ALA A N 1
ATOM 645 C CA . ALA A 1 85 ? -23.527 -4.133 36.776 1.00 91.75 85 ALA A CA 1
ATOM 646 C C . ALA A 1 85 ? -24.641 -3.112 37.073 1.00 91.75 85 ALA A C 1
ATOM 648 O O . ALA A 1 85 ? -24.983 -2.882 38.235 1.00 91.75 85 ALA A O 1
ATOM 649 N N . ALA A 1 86 ? -25.234 -2.517 36.032 1.00 91.12 86 ALA A N 1
ATOM 650 C CA . ALA A 1 86 ? -26.381 -1.624 36.167 1.00 91.12 86 ALA A CA 1
ATOM 651 C C . ALA A 1 86 ? -27.605 -2.360 36.741 1.00 91.12 86 ALA A C 1
ATOM 653 O O . ALA A 1 86 ? -28.229 -1.868 37.683 1.00 91.12 86 ALA A O 1
ATOM 654 N N . GLY A 1 87 ? -27.893 -3.567 36.237 1.00 90.69 87 GLY A N 1
ATOM 655 C CA . GLY A 1 87 ? -28.965 -4.426 36.741 1.00 90.69 87 GLY A CA 1
ATOM 656 C C . GLY A 1 87 ? -28.774 -4.842 38.202 1.00 90.69 87 GLY A C 1
ATOM 657 O O . GLY A 1 87 ? -29.706 -4.729 38.994 1.00 90.69 87 GLY A O 1
ATOM 658 N N . GLU A 1 88 ? -27.563 -5.251 38.583 1.00 91.81 88 GLU A N 1
ATOM 659 C CA . GLU A 1 88 ? -27.213 -5.623 39.962 1.00 91.81 88 GLU A CA 1
ATOM 660 C C . GLU A 1 88 ? -27.266 -4.429 40.925 1.00 91.81 88 GLU A C 1
ATOM 662 O O . GLU A 1 88 ? -27.658 -4.576 42.081 1.00 91.81 88 GLU A O 1
ATOM 667 N N . SER A 1 89 ? -26.926 -3.232 40.443 1.00 91.12 89 SER A N 1
ATOM 668 C CA . SER A 1 89 ? -26.971 -1.995 41.233 1.00 91.12 89 SER A CA 1
ATOM 669 C C . SER A 1 89 ? -28.369 -1.363 41.294 1.00 91.12 89 SER A C 1
ATOM 671 O O . SER A 1 89 ? -28.546 -0.334 41.947 1.00 91.12 89 SER A O 1
ATOM 673 N N . GLY A 1 90 ? -29.358 -1.925 40.589 1.00 88.75 90 GLY A N 1
ATOM 674 C CA . GLY A 1 90 ? -30.699 -1.347 40.457 1.00 88.75 90 GLY A CA 1
ATOM 675 C C . GLY A 1 90 ? -30.729 -0.003 39.715 1.00 88.75 90 GLY A C 1
ATOM 676 O O . GLY A 1 90 ? -31.705 0.739 39.823 1.00 88.75 90 GLY A O 1
ATOM 677 N N . VAL A 1 91 ? -29.666 0.333 38.977 1.00 87.56 91 VAL A N 1
ATOM 678 C CA . VAL A 1 91 ? -29.554 1.577 38.211 1.00 87.56 91 VAL A CA 1
ATOM 679 C C . VAL A 1 91 ? -30.084 1.316 36.807 1.00 87.56 91 VAL A C 1
ATOM 681 O O . VAL A 1 91 ? -29.548 0.498 36.068 1.00 87.56 91 VAL A O 1
ATOM 684 N N . ALA A 1 92 ? -31.142 2.025 36.428 1.00 86.38 92 ALA A N 1
ATOM 685 C CA . ALA A 1 92 ? -31.759 1.919 35.112 1.00 86.38 92 ALA A CA 1
ATOM 686 C C . ALA A 1 92 ? -32.116 3.305 34.562 1.00 86.38 92 ALA A C 1
ATOM 688 O O . ALA A 1 92 ? -32.201 4.285 35.303 1.00 86.38 92 ALA A O 1
ATOM 689 N N . GLY A 1 93 ? -32.358 3.373 33.253 1.00 87.94 93 GLY A N 1
ATOM 690 C CA . GLY A 1 93 ? -32.837 4.575 32.575 1.00 87.94 93 GLY A CA 1
ATOM 691 C C . GLY A 1 93 ? -31.798 5.234 31.669 1.00 87.94 93 GLY A C 1
ATOM 692 O O . GLY A 1 93 ? -30.796 4.632 31.285 1.00 87.94 93 GLY A O 1
ATOM 693 N N . LEU A 1 94 ? -32.062 6.495 31.315 1.00 89.94 94 LEU A N 1
ATOM 694 C CA . LEU A 1 94 ? -31.389 7.207 30.222 1.00 89.94 94 LEU A CA 1
ATOM 695 C C . LEU A 1 94 ? -29.856 7.284 30.367 1.00 89.94 94 LEU A C 1
ATOM 697 O O . LEU A 1 94 ? -29.151 7.329 29.363 1.00 89.94 94 LEU A O 1
ATOM 701 N N . SER A 1 95 ? -29.336 7.300 31.597 1.00 87.06 95 SER A N 1
ATOM 702 C CA . SER A 1 95 ? -27.895 7.330 31.877 1.00 87.06 95 SER A CA 1
ATOM 703 C C . SER A 1 95 ? -27.193 6.018 31.517 1.00 87.06 95 SER A C 1
ATOM 705 O O . SER A 1 95 ? -26.086 6.051 30.983 1.00 87.06 95 SER A O 1
ATOM 707 N N . VAL A 1 96 ? -27.841 4.872 31.748 1.00 90.88 96 VAL A N 1
ATOM 708 C CA . VAL A 1 96 ? -27.324 3.553 31.352 1.00 90.88 96 VAL A CA 1
ATOM 709 C C . VAL A 1 96 ? -27.360 3.422 29.833 1.00 90.88 96 VAL A C 1
ATOM 711 O O . VAL A 1 96 ? -26.361 3.038 29.231 1.00 90.88 96 VAL A O 1
ATOM 714 N N . ASP A 1 97 ? -28.457 3.835 29.195 1.00 91.12 97 ASP A N 1
ATOM 715 C CA . ASP A 1 97 ? -28.560 3.845 27.731 1.00 91.12 97 ASP A CA 1
ATOM 716 C C . ASP A 1 97 ? -27.501 4.747 27.086 1.00 91.12 97 ASP A C 1
ATOM 718 O O . ASP A 1 97 ? -26.913 4.386 26.067 1.00 91.12 97 ASP A O 1
ATOM 722 N N . ALA A 1 98 ? -27.235 5.919 27.673 1.00 93.12 98 ALA A N 1
ATOM 723 C CA . ALA A 1 98 ? -26.181 6.815 27.211 1.00 93.12 98 ALA A CA 1
ATOM 724 C C . ALA A 1 98 ? -24.793 6.166 27.328 1.00 93.12 98 ALA A C 1
ATOM 726 O O . ALA A 1 98 ? -24.025 6.217 26.372 1.00 93.12 98 ALA A O 1
ATOM 727 N N . LEU A 1 99 ? -24.497 5.494 28.446 1.00 92.19 99 LEU A N 1
ATOM 728 C CA . LEU A 1 99 ? -23.241 4.761 28.627 1.00 92.19 99 LEU A CA 1
ATOM 729 C C . LEU A 1 99 ? -23.087 3.612 27.616 1.00 92.19 99 LEU A C 1
ATOM 731 O O . LEU A 1 99 ? -22.009 3.403 27.066 1.00 92.19 99 LEU A O 1
ATOM 735 N N . LEU A 1 100 ? -24.159 2.869 27.337 1.00 93.00 100 LEU A N 1
ATOM 736 C CA . LEU A 1 100 ? -24.125 1.792 26.346 1.00 93.00 100 LEU A CA 1
ATOM 737 C C . LEU A 1 100 ? -23.895 2.323 24.926 1.00 93.00 100 LEU A C 1
ATOM 739 O O . LEU A 1 100 ? -23.163 1.695 24.161 1.00 93.00 100 LEU A O 1
ATOM 743 N N . ARG A 1 101 ? -24.486 3.474 24.582 1.00 93.50 101 ARG A N 1
ATOM 744 C CA . ARG A 1 101 ? -24.234 4.158 23.303 1.00 93.50 101 ARG A CA 1
ATOM 745 C C . ARG A 1 101 ? -22.817 4.715 23.211 1.00 93.50 101 ARG A C 1
ATOM 747 O O . ARG A 1 101 ? -22.236 4.673 22.136 1.00 93.50 101 ARG A O 1
ATOM 754 N N . GLU A 1 102 ? -22.252 5.195 24.313 1.00 94.44 102 GLU A N 1
ATOM 755 C CA . GLU A 1 102 ? -20.861 5.660 24.368 1.00 94.44 102 GLU A CA 1
ATOM 756 C C . GLU A 1 102 ? -19.879 4.539 23.988 1.00 94.44 102 GLU A C 1
ATOM 758 O O . GLU A 1 102 ? -18.934 4.779 23.241 1.00 94.44 102 GLU A O 1
ATOM 763 N N . PHE A 1 103 ? -20.114 3.293 24.422 1.00 95.06 103 PHE A N 1
ATOM 764 C CA . PHE A 1 103 ? -19.288 2.158 23.987 1.00 95.06 103 PHE A CA 1
ATOM 765 C C . PHE A 1 103 ? -19.385 1.892 22.481 1.00 95.06 103 PHE A C 1
ATOM 767 O O . PHE A 1 103 ? -18.360 1.631 21.853 1.00 95.06 103 PHE A O 1
ATOM 774 N N . ASP A 1 104 ? -20.584 1.986 21.896 1.00 93.94 104 ASP A N 1
ATOM 775 C CA . ASP A 1 104 ? -20.746 1.873 20.439 1.00 93.94 104 ASP A CA 1
ATOM 776 C C . ASP A 1 104 ? -20.033 3.022 19.714 1.00 93.94 104 ASP A C 1
ATOM 778 O O . ASP A 1 104 ? -19.375 2.791 18.703 1.00 93.94 104 ASP A O 1
ATOM 782 N N . GLY A 1 105 ? -20.121 4.244 20.249 1.00 95.94 105 GLY A N 1
ATOM 783 C CA . GLY A 1 105 ? -19.444 5.424 19.712 1.00 95.94 105 GLY A CA 1
ATOM 784 C C . GLY A 1 105 ? -17.927 5.255 19.692 1.00 95.94 105 GLY A C 1
ATOM 785 O O . GLY A 1 105 ? -17.302 5.438 18.653 1.00 95.94 105 GLY A O 1
ATOM 786 N N . ARG A 1 106 ? -17.333 4.802 20.802 1.00 95.69 106 ARG A N 1
ATOM 787 C CA . ARG A 1 106 ? -15.889 4.524 20.875 1.00 95.69 106 ARG A CA 1
ATOM 788 C C . ARG A 1 106 ? -15.454 3.425 19.915 1.00 95.69 106 ARG A C 1
ATOM 790 O O . ARG A 1 106 ? -14.406 3.550 19.286 1.00 95.69 106 ARG A O 1
ATOM 797 N N . ALA A 1 107 ? -16.248 2.362 19.793 1.00 95.81 107 ALA A N 1
ATOM 798 C CA . ALA A 1 107 ? -15.971 1.290 18.846 1.00 95.81 107 ALA A CA 1
ATOM 799 C C . ALA A 1 107 ? -16.004 1.807 17.402 1.00 95.81 107 ALA A C 1
ATOM 801 O O . ALA A 1 107 ? -15.102 1.505 16.623 1.00 95.81 107 ALA A O 1
ATOM 802 N N . ALA A 1 108 ? -17.005 2.622 17.061 1.00 96.69 108 ALA A N 1
ATOM 803 C CA . ALA A 1 108 ? -17.126 3.244 15.749 1.00 96.69 108 ALA A CA 1
ATOM 804 C C . ALA A 1 108 ? -15.940 4.171 15.450 1.00 96.69 108 ALA A C 1
ATOM 806 O O . ALA A 1 108 ? -15.295 3.998 14.424 1.00 96.69 108 ALA A O 1
ATOM 807 N N . GLU A 1 109 ? -15.573 5.065 16.373 1.00 97.06 109 GLU A N 1
ATOM 808 C CA . GLU A 1 109 ? -14.409 5.946 16.206 1.00 97.06 109 GLU A CA 1
ATOM 809 C C . GLU A 1 109 ? -13.103 5.169 16.001 1.00 97.06 109 GLU A C 1
ATOM 811 O O . GLU A 1 109 ? -12.258 5.557 15.194 1.00 97.06 109 GLU A O 1
ATOM 816 N N . ALA A 1 110 ? -12.911 4.073 16.737 1.00 97.00 110 ALA A N 1
ATOM 817 C CA . ALA A 1 110 ? -11.748 3.215 16.561 1.00 97.00 110 ALA A CA 1
ATOM 818 C C . ALA A 1 110 ? -11.767 2.503 15.195 1.00 97.00 110 ALA A C 1
ATOM 820 O O . ALA A 1 110 ? -10.748 2.498 14.506 1.00 97.00 110 ALA A O 1
ATOM 821 N N . ASN A 1 111 ? -12.921 1.988 14.758 1.00 96.44 111 ASN A N 1
ATOM 822 C CA . ASN A 1 111 ? -13.069 1.382 13.431 1.00 96.44 111 ASN A CA 1
ATOM 823 C C . ASN A 1 111 ? -12.814 2.397 12.304 1.00 96.44 111 ASN A C 1
ATOM 825 O O . ASN A 1 111 ? -12.118 2.061 11.349 1.00 96.44 111 ASN A O 1
ATOM 829 N N . ASP A 1 112 ? -13.296 3.634 12.443 1.00 97.62 112 ASP A N 1
ATOM 830 C CA . ASP A 1 112 ? -13.077 4.716 11.476 1.00 97.62 112 ASP A CA 1
ATOM 831 C C . ASP A 1 112 ? -11.589 5.073 11.349 1.00 97.62 112 ASP A C 1
ATOM 833 O O . ASP A 1 112 ? -11.102 5.366 10.256 1.00 97.62 112 ASP A O 1
ATOM 837 N N . ARG A 1 113 ? -10.834 5.036 12.455 1.00 96.69 113 ARG A N 1
ATOM 838 C CA . ARG A 1 113 ? -9.375 5.235 12.424 1.00 96.69 113 ARG A CA 1
ATOM 839 C C . ARG A 1 113 ? -8.662 4.088 11.714 1.00 96.69 113 ARG A C 1
ATOM 841 O O . ARG A 1 113 ? -7.745 4.345 10.936 1.00 96.69 113 ARG A O 1
ATOM 848 N N . ILE A 1 114 ? -9.079 2.845 11.959 1.00 96.62 114 ILE A N 1
ATOM 849 C CA . ILE A 1 114 ? -8.546 1.672 11.251 1.00 96.62 114 ILE A CA 1
ATOM 850 C C . ILE A 1 114 ? -8.816 1.810 9.748 1.00 96.62 114 ILE A C 1
ATOM 852 O O . ILE A 1 114 ? -7.911 1.597 8.943 1.00 96.62 114 ILE A O 1
ATOM 856 N N . ASP A 1 115 ? -10.025 2.225 9.363 1.00 95.88 115 ASP A N 1
ATOM 857 C CA . ASP A 1 115 ? -10.386 2.488 7.967 1.00 95.88 115 ASP A CA 1
ATOM 858 C C . ASP A 1 115 ? -9.486 3.536 7.316 1.00 95.88 115 ASP A C 1
ATOM 860 O O . ASP A 1 115 ? -8.894 3.266 6.271 1.00 95.88 115 ASP A O 1
ATOM 864 N N . GLN A 1 116 ? -9.319 4.693 7.959 1.00 96.94 116 GLN A N 1
ATOM 865 C CA . GLN A 1 116 ? -8.459 5.767 7.450 1.00 96.94 116 GLN A CA 1
ATOM 866 C C . GLN A 1 116 ? -7.012 5.301 7.263 1.00 96.94 116 GLN A C 1
ATOM 868 O O . GLN A 1 116 ? -6.405 5.555 6.222 1.00 96.94 116 GLN A O 1
ATOM 873 N N . ASN A 1 117 ? -6.468 4.571 8.239 1.00 94.69 117 ASN A N 1
ATOM 874 C CA . ASN A 1 117 ? -5.112 4.034 8.150 1.00 94.69 117 ASN A CA 1
ATOM 875 C C . ASN A 1 117 ? -4.982 3.024 7.003 1.00 94.69 117 ASN A C 1
ATOM 877 O O . ASN A 1 117 ? -4.027 3.085 6.229 1.00 94.69 117 ASN A O 1
ATOM 881 N N . THR A 1 118 ? -5.967 2.137 6.855 1.00 94.94 118 THR A N 1
ATOM 882 C CA . THR A 1 118 ? -5.966 1.111 5.806 1.00 94.94 118 THR A CA 1
ATOM 883 C C . THR A 1 118 ? -6.094 1.755 4.424 1.00 94.94 118 THR A C 1
ATOM 885 O O . THR A 1 118 ? -5.403 1.357 3.488 1.00 94.94 118 THR A O 1
ATOM 888 N N . GLU A 1 119 ? -6.923 2.790 4.274 1.00 95.50 119 GLU A N 1
ATOM 889 C CA . GLU A 1 119 ? -7.049 3.553 3.030 1.00 95.50 119 GLU A CA 1
ATOM 890 C C . GLU A 1 119 ? -5.728 4.243 2.649 1.00 95.50 119 GLU A C 1
ATOM 892 O O . GLU A 1 119 ? -5.304 4.182 1.489 1.00 95.50 119 GLU A O 1
ATOM 897 N N . TRP A 1 120 ? -5.023 4.838 3.617 1.00 95.50 120 TRP A N 1
ATOM 898 C CA . TRP A 1 120 ? -3.694 5.411 3.385 1.00 95.50 120 TRP A CA 1
ATOM 899 C C . TRP A 1 120 ? -2.670 4.351 2.970 1.00 95.50 120 TRP A C 1
ATOM 901 O O . TRP A 1 120 ? -1.942 4.567 1.995 1.00 95.50 120 TRP A O 1
ATOM 911 N N . SER A 1 121 ? -2.656 3.188 3.632 1.00 94.50 121 SER A N 1
ATOM 912 C CA . SER A 1 121 ? -1.833 2.039 3.233 1.00 94.50 121 SER A CA 1
ATOM 913 C C . SER A 1 121 ? -2.150 1.601 1.797 1.00 94.50 121 SER A C 1
ATOM 915 O O . SER A 1 121 ? -1.248 1.461 0.969 1.00 94.50 121 SER A O 1
ATOM 917 N N . MET A 1 122 ? -3.432 1.462 1.442 1.00 92.69 122 MET A N 1
ATOM 918 C CA . MET A 1 122 ? -3.866 1.087 0.091 1.00 92.69 122 MET A CA 1
ATOM 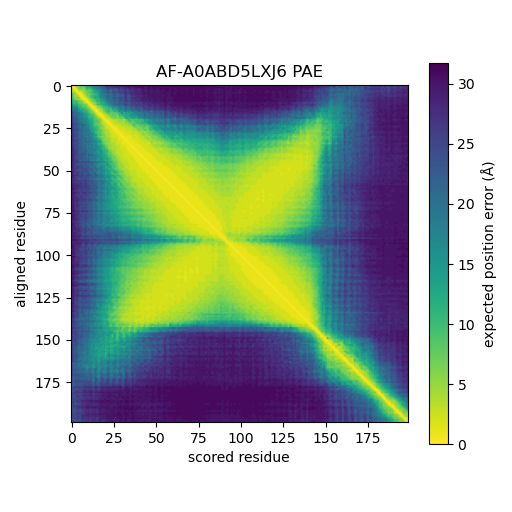919 C C . MET A 1 122 ? -3.446 2.108 -0.972 1.00 92.69 122 MET A C 1
ATOM 921 O O . MET A 1 122 ? -3.003 1.733 -2.062 1.00 92.69 122 MET A O 1
ATOM 925 N N . MET A 1 123 ? -3.563 3.403 -0.684 1.00 94.12 123 MET A N 1
ATOM 926 C CA . MET A 1 123 ? -3.102 4.460 -1.583 1.00 94.12 123 MET A CA 1
ATOM 927 C C . MET A 1 123 ? -1.583 4.399 -1.785 1.00 94.12 123 MET A C 1
ATOM 929 O O . MET A 1 123 ? -1.110 4.512 -2.921 1.00 94.12 123 MET A O 1
ATOM 933 N N . GLN A 1 124 ? -0.825 4.152 -0.716 1.00 94.56 124 GLN A N 1
ATOM 934 C CA . GLN A 1 124 ? 0.621 3.974 -0.791 1.00 94.56 124 GLN A CA 1
ATOM 935 C C . GLN A 1 124 ? 0.994 2.763 -1.655 1.00 94.56 124 GLN A C 1
ATOM 937 O O . GLN A 1 124 ? 1.830 2.895 -2.549 1.00 94.56 124 GLN A O 1
ATOM 942 N N . PHE A 1 125 ? 0.331 1.618 -1.473 1.00 92.38 125 PHE A N 1
ATOM 943 C CA . PHE A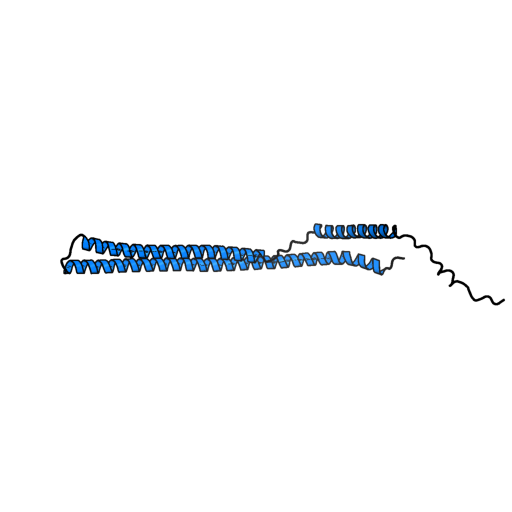 1 125 ? 0.568 0.426 -2.295 1.00 92.38 125 PHE A CA 1
ATOM 944 C C . PHE A 1 125 ? 0.221 0.649 -3.771 1.00 92.38 125 PHE A C 1
ATOM 946 O O . PHE A 1 125 ? 0.941 0.196 -4.662 1.00 92.38 125 PHE A O 1
ATOM 953 N N . ASN A 1 126 ? -0.842 1.399 -4.066 1.00 88.75 126 ASN A N 1
ATOM 954 C CA . ASN A 1 126 ? -1.170 1.778 -5.440 1.00 88.75 126 ASN A CA 1
ATOM 955 C C . ASN A 1 126 ? -0.094 2.667 -6.077 1.00 88.75 126 ASN A C 1
ATOM 957 O O . ASN A 1 126 ? 0.240 2.495 -7.252 1.00 88.75 126 ASN A O 1
ATOM 961 N N . ASN A 1 127 ? 0.468 3.607 -5.318 1.00 92.69 127 ASN A N 1
ATOM 962 C CA . ASN A 1 127 ? 1.579 4.432 -5.788 1.00 92.69 127 ASN A CA 1
ATOM 963 C C . ASN A 1 127 ? 2.863 3.610 -5.965 1.00 92.69 127 ASN A C 1
ATOM 965 O O . ASN A 1 127 ? 3.576 3.809 -6.948 1.00 92.69 127 ASN A O 1
ATOM 969 N N . GLU A 1 128 ? 3.117 2.640 -5.087 1.00 92.19 128 GLU A N 1
ATOM 970 C CA . GLU A 1 128 ? 4.219 1.683 -5.216 1.00 92.19 128 GLU A CA 1
ATOM 971 C C . GLU A 1 128 ? 4.094 0.868 -6.512 1.00 92.19 128 GLU A C 1
ATOM 973 O O . GLU A 1 128 ? 5.041 0.820 -7.295 1.00 92.19 128 GLU A O 1
ATOM 978 N N . MET A 1 129 ? 2.907 0.332 -6.826 1.00 89.88 129 MET A N 1
ATOM 979 C CA . MET A 1 129 ? 2.660 -0.375 -8.093 1.00 89.88 129 MET A CA 1
ATOM 980 C C . MET A 1 129 ? 2.897 0.507 -9.327 1.00 89.88 129 MET A C 1
ATOM 982 O O . MET A 1 129 ? 3.478 0.045 -10.314 1.00 89.88 129 MET A O 1
ATOM 986 N N . LYS A 1 130 ? 2.485 1.782 -9.287 1.00 89.75 130 LYS A N 1
ATOM 987 C CA . LYS A 1 130 ? 2.794 2.744 -10.361 1.00 89.75 130 LYS A CA 1
ATOM 988 C C . LYS A 1 130 ? 4.304 2.955 -10.491 1.00 89.75 130 LYS A C 1
ATOM 990 O O . LYS A 1 130 ? 4.819 2.924 -11.604 1.00 89.75 130 LYS A O 1
ATOM 995 N N . GLY A 1 131 ? 5.012 3.095 -9.370 1.00 90.25 131 GLY A N 1
ATOM 996 C CA . GLY A 1 131 ? 6.469 3.221 -9.332 1.00 90.25 131 GLY A CA 1
ATOM 997 C C . GLY A 1 131 ? 7.193 1.997 -9.898 1.00 90.25 131 GLY A C 1
ATOM 998 O O . GLY A 1 131 ? 8.122 2.155 -10.685 1.00 90.25 131 GLY A O 1
ATOM 999 N N . ILE A 1 132 ? 6.730 0.784 -9.577 1.00 86.75 132 ILE A N 1
ATOM 1000 C CA . ILE A 1 132 ? 7.247 -0.475 -10.141 1.00 86.75 132 ILE A CA 1
ATOM 1001 C C . ILE A 1 132 ? 7.115 -0.466 -11.666 1.00 86.75 132 ILE A C 1
ATOM 1003 O O . ILE A 1 132 ? 8.070 -0.782 -12.379 1.00 86.75 132 ILE A O 1
ATOM 1007 N N . ARG A 1 133 ? 5.946 -0.061 -12.180 1.00 83.12 133 ARG A N 1
ATOM 1008 C CA . ARG A 1 133 ? 5.709 0.041 -13.624 1.00 83.12 133 ARG A CA 1
ATOM 1009 C C . ARG A 1 133 ? 6.635 1.061 -14.281 1.00 83.12 133 ARG A C 1
ATOM 1011 O O . ARG A 1 133 ? 7.288 0.720 -15.262 1.00 83.12 133 ARG A O 1
ATOM 1018 N N . SER A 1 134 ? 6.724 2.272 -13.732 1.00 86.19 134 SER A N 1
ATOM 1019 C CA . SER A 1 134 ? 7.618 3.308 -14.258 1.00 86.19 134 SER A CA 1
ATOM 1020 C C . SER A 1 134 ? 9.080 2.864 -14.223 1.00 86.19 134 SER A C 1
ATOM 1022 O O . SER A 1 134 ? 9.779 3.016 -15.216 1.00 86.19 134 SER A O 1
ATOM 1024 N N . ASN A 1 135 ? 9.534 2.207 -13.150 1.00 85.81 135 ASN A N 1
ATOM 1025 C CA . ASN A 1 135 ? 10.900 1.685 -13.077 1.00 85.81 135 ASN A CA 1
ATOM 1026 C C . ASN A 1 135 ? 11.170 0.605 -14.135 1.00 85.81 135 ASN A C 1
ATOM 1028 O O . ASN A 1 135 ? 12.267 0.540 -14.690 1.00 85.81 135 ASN A O 1
ATOM 1032 N N . ALA A 1 136 ? 10.183 -0.245 -14.423 1.00 83.56 136 ALA A N 1
ATOM 1033 C CA . ALA A 1 136 ? 10.290 -1.243 -15.480 1.00 83.56 136 ALA A CA 1
ATOM 1034 C C . ALA A 1 136 ? 10.386 -0.585 -16.864 1.00 83.56 136 ALA A C 1
ATOM 1036 O O . ALA A 1 136 ? 11.251 -0.962 -17.655 1.00 83.56 136 ALA A O 1
ATOM 1037 N N . GLU A 1 137 ? 9.549 0.420 -17.133 1.00 79.00 137 GLU A N 1
ATOM 1038 C CA . GLU A 1 137 ? 9.587 1.214 -18.365 1.00 79.00 137 GLU A CA 1
ATOM 1039 C C . GLU A 1 137 ? 10.934 1.945 -18.518 1.00 79.00 137 GLU A C 1
ATOM 1041 O O . GLU A 1 137 ? 11.549 1.866 -19.582 1.00 79.00 137 GLU A O 1
ATOM 1046 N N . ASP A 1 138 ? 11.462 2.549 -17.452 1.00 84.38 138 ASP A N 1
ATOM 1047 C CA . ASP A 1 138 ? 12.771 3.214 -17.450 1.00 84.38 138 ASP A CA 1
ATOM 1048 C C . ASP A 1 138 ? 13.918 2.234 -17.713 1.00 84.38 138 ASP A C 1
ATOM 1050 O O . ASP A 1 138 ? 14.803 2.514 -18.522 1.00 84.38 138 ASP A O 1
ATOM 1054 N N . ARG A 1 139 ? 13.902 1.046 -17.090 1.00 79.25 139 ARG A N 1
ATOM 1055 C CA . ARG A 1 139 ? 14.900 -0.005 -17.356 1.00 79.25 139 ARG A CA 1
ATOM 1056 C C . ARG A 1 139 ? 14.862 -0.449 -18.813 1.00 79.25 139 ARG A C 1
ATOM 1058 O O . ARG A 1 139 ? 15.919 -0.569 -19.428 1.00 79.25 139 ARG A O 1
ATOM 1065 N N . ILE A 1 140 ? 13.667 -0.638 -19.372 1.00 76.69 140 ILE A N 1
ATOM 1066 C CA . ILE A 1 140 ? 13.487 -0.984 -20.786 1.00 76.69 140 ILE A CA 1
ATOM 1067 C C . ILE A 1 140 ? 14.037 0.132 -21.680 1.00 76.69 140 ILE A C 1
ATOM 1069 O O . ILE A 1 140 ? 14.809 -0.143 -22.595 1.00 76.69 140 ILE A O 1
ATOM 1073 N N . ASN A 1 141 ? 13.685 1.386 -21.402 1.00 76.81 141 ASN A N 1
ATOM 1074 C CA . ASN A 1 141 ? 14.087 2.539 -22.207 1.00 76.81 141 ASN A CA 1
ATOM 1075 C C . ASN A 1 141 ? 15.578 2.885 -22.065 1.00 76.81 141 ASN A C 1
ATOM 1077 O O . ASN A 1 141 ? 16.161 3.448 -22.988 1.00 76.81 141 ASN A O 1
ATOM 1081 N N . SER A 1 142 ? 16.216 2.515 -20.950 1.00 74.62 142 SER A N 1
ATOM 1082 C CA . SER A 1 142 ? 17.652 2.734 -20.721 1.00 74.62 142 SER A CA 1
ATOM 1083 C C . SER A 1 142 ? 18.552 1.896 -21.635 1.00 74.62 142 SER A C 1
ATOM 1085 O O . SER A 1 142 ? 19.710 2.250 -21.868 1.00 74.62 142 SER A O 1
ATOM 1087 N N . VAL A 1 143 ? 18.028 0.798 -22.192 1.00 72.56 143 VAL A N 1
ATOM 1088 C CA . VAL A 1 143 ? 18.766 -0.042 -23.136 1.00 72.56 143 VAL A CA 1
ATOM 1089 C C . VAL A 1 143 ? 18.579 0.513 -24.548 1.00 72.56 143 VAL A C 1
ATOM 1091 O O . VAL A 1 143 ? 17.502 0.424 -25.135 1.00 72.56 143 VAL A O 1
ATOM 1094 N N . GLN A 1 144 ? 19.649 1.079 -25.114 1.00 59.62 144 GLN A N 1
ATOM 1095 C CA . GLN A 1 144 ? 19.636 1.618 -26.475 1.00 59.62 144 GLN A CA 1
ATOM 1096 C C . GLN A 1 144 ? 19.271 0.525 -27.489 1.00 59.62 144 GLN A C 1
ATOM 1098 O O . GLN A 1 144 ? 19.949 -0.500 -27.600 1.00 59.62 144 GLN A O 1
ATOM 1103 N N . ARG A 1 145 ? 18.206 0.764 -28.261 1.00 57.72 145 ARG A N 1
ATOM 1104 C CA . ARG A 1 145 ? 17.857 -0.062 -29.420 1.00 57.72 145 ARG A CA 1
ATOM 1105 C C . ARG A 1 145 ? 18.758 0.330 -30.583 1.00 57.72 145 ARG A C 1
ATOM 1107 O O . ARG A 1 145 ? 18.812 1.499 -30.954 1.00 57.72 145 ARG A O 1
ATOM 1114 N N . SER A 1 146 ? 19.431 -0.646 -31.180 1.00 50.06 146 SER A N 1
ATOM 1115 C CA . SER A 1 146 ? 20.215 -0.396 -32.388 1.00 50.06 146 SER A CA 1
ATOM 1116 C C . SER A 1 146 ? 19.273 -0.304 -33.584 1.00 50.06 146 SER A C 1
ATOM 1118 O O . SER A 1 146 ? 18.575 -1.274 -33.907 1.00 50.06 146 SER A O 1
ATOM 1120 N N . ALA A 1 147 ? 19.234 0.853 -34.246 1.00 54.94 147 ALA A N 1
ATOM 1121 C CA . ALA A 1 147 ? 18.590 0.975 -35.547 1.00 54.94 147 ALA A CA 1
ATOM 1122 C C . ALA A 1 147 ? 19.379 0.124 -36.554 1.00 54.94 147 ALA A C 1
ATOM 1124 O O . ALA A 1 147 ? 20.598 0.259 -36.654 1.00 54.94 147 ALA A O 1
ATOM 1125 N N . LYS A 1 148 ? 18.705 -0.776 -37.285 1.00 52.44 148 LYS A N 1
ATOM 1126 C CA . LYS A 1 148 ? 19.363 -1.540 -38.355 1.00 52.44 148 LYS A CA 1
ATOM 1127 C C . LYS A 1 148 ? 19.994 -0.544 -39.342 1.00 52.44 148 LYS A C 1
ATOM 1129 O O . LYS A 1 148 ? 19.261 0.330 -39.811 1.00 52.44 148 LYS A O 1
ATOM 1134 N N . PRO A 1 149 ? 21.294 -0.661 -39.677 1.00 50.34 149 PRO A N 1
ATOM 1135 C CA . PRO A 1 149 ? 21.916 0.193 -40.681 1.00 50.34 149 PRO A CA 1
ATOM 1136 C C . PRO A 1 149 ? 21.140 0.064 -41.993 1.00 50.34 149 PRO A C 1
ATOM 1138 O O . PRO A 1 149 ? 21.127 -0.999 -42.624 1.00 50.34 149 PRO A O 1
ATOM 1141 N N . SER A 1 150 ? 20.433 1.120 -42.391 1.00 54.12 150 SER A N 1
ATOM 1142 C CA . SER A 1 150 ? 19.733 1.112 -43.670 1.00 54.12 150 SER A CA 1
ATOM 1143 C C . SER A 1 150 ? 20.768 1.216 -44.795 1.00 54.12 150 SER A C 1
ATOM 1145 O O . SER A 1 150 ? 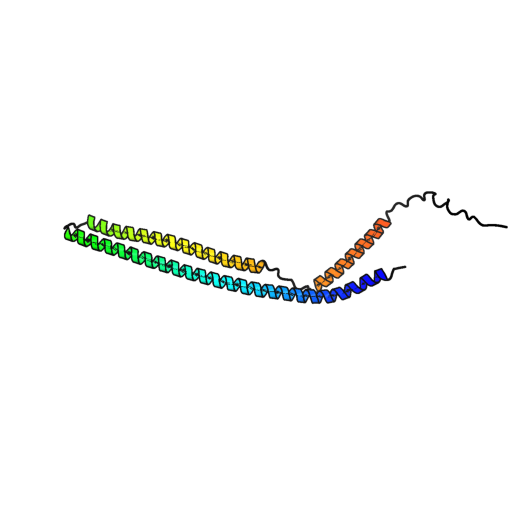21.763 1.933 -44.678 1.00 54.12 150 SER A O 1
ATOM 1147 N N . PHE A 1 151 ? 20.561 0.489 -45.896 1.00 48.75 151 PHE A N 1
ATOM 1148 C CA . PHE A 1 151 ? 21.454 0.567 -47.063 1.00 48.75 151 PHE A CA 1
ATOM 1149 C C . PHE A 1 151 ? 21.516 2.000 -47.630 1.00 48.75 151 PHE A C 1
ATOM 1151 O O . PHE A 1 151 ? 22.533 2.425 -48.172 1.00 48.75 151 PHE A O 1
ATOM 1158 N N . TRP A 1 152 ? 20.441 2.769 -47.429 1.00 48.78 152 TRP A N 1
ATOM 1159 C CA . TRP A 1 152 ? 20.347 4.180 -47.784 1.00 48.78 152 TRP A CA 1
ATOM 1160 C C . TRP A 1 152 ? 21.273 5.076 -46.946 1.00 48.78 152 TRP A C 1
ATOM 1162 O O . TRP A 1 152 ? 21.967 5.905 -47.522 1.00 48.78 152 TRP A O 1
ATOM 1172 N N . ASP A 1 153 ? 21.375 4.872 -45.627 1.00 52.16 153 ASP A N 1
ATOM 1173 C CA . ASP A 1 153 ? 22.319 5.618 -44.771 1.00 52.16 153 ASP A CA 1
ATOM 1174 C C . ASP A 1 153 ? 23.781 5.321 -45.115 1.00 52.16 153 ASP A C 1
ATOM 1176 O O . ASP A 1 153 ? 24.627 6.219 -45.133 1.00 52.16 153 ASP A O 1
ATOM 1180 N N . ALA A 1 154 ? 24.090 4.057 -45.415 1.00 58.69 154 ALA A N 1
ATOM 1181 C CA . ALA A 1 154 ? 25.419 3.671 -45.875 1.00 58.69 154 ALA A CA 1
ATOM 1182 C C . ALA A 1 154 ? 25.754 4.355 -47.215 1.00 58.69 154 ALA A C 1
ATOM 1184 O O . ALA A 1 154 ? 26.831 4.934 -47.361 1.00 58.69 154 ALA A O 1
ATOM 1185 N N . GLY A 1 155 ? 24.804 4.369 -48.157 1.00 51.97 155 GLY A N 1
ATOM 1186 C CA . GLY A 1 155 ? 24.936 5.066 -49.439 1.00 51.97 155 GLY A CA 1
ATOM 1187 C C . GLY A 1 155 ? 25.059 6.588 -49.302 1.00 51.97 155 GLY A C 1
ATOM 1188 O O . GLY A 1 155 ? 25.883 7.199 -49.981 1.00 51.97 155 GLY A O 1
ATOM 1189 N N . LEU A 1 156 ? 24.309 7.205 -48.384 1.00 59.41 156 LEU A N 1
ATOM 1190 C CA . LEU A 1 156 ? 24.371 8.641 -48.102 1.00 59.41 156 LEU A CA 1
ATOM 1191 C C . LEU A 1 156 ? 25.695 9.060 -47.460 1.00 59.41 156 LEU A C 1
ATOM 1193 O O . LEU A 1 156 ? 26.228 10.103 -47.825 1.00 59.41 156 LEU A O 1
ATOM 1197 N N . ARG A 1 157 ? 26.273 8.263 -46.553 1.00 57.12 157 ARG A N 1
ATOM 1198 C CA . ARG A 1 157 ? 27.613 8.539 -45.997 1.00 57.12 157 ARG A CA 1
ATOM 1199 C C . ARG A 1 157 ? 28.706 8.461 -47.060 1.00 57.12 157 ARG A C 1
ATOM 1201 O O . ARG A 1 157 ? 29.612 9.290 -47.055 1.00 57.12 157 ARG A O 1
ATOM 1208 N N . ILE A 1 158 ? 28.603 7.508 -47.988 1.00 55.59 158 ILE A N 1
ATOM 1209 C CA . ILE A 1 158 ? 29.517 7.402 -49.135 1.00 55.59 158 ILE A CA 1
ATOM 1210 C C . ILE A 1 158 ? 29.367 8.624 -50.051 1.00 55.59 158 ILE A C 1
ATOM 1212 O O . ILE A 1 158 ? 30.365 9.227 -50.446 1.00 55.59 158 ILE A O 1
ATOM 1216 N N . ALA A 1 159 ? 28.131 9.036 -50.344 1.00 54.28 159 ALA A N 1
ATOM 1217 C CA . ALA A 1 159 ? 27.860 10.223 -51.152 1.00 54.28 159 ALA A CA 1
ATOM 1218 C C . ALA A 1 159 ? 28.338 11.519 -50.467 1.00 54.28 159 ALA A C 1
ATOM 1220 O O . ALA A 1 159 ? 28.952 12.363 -51.116 1.00 54.28 159 ALA A O 1
ATOM 1221 N N . GLY A 1 160 ? 28.118 11.656 -49.156 1.00 51.78 160 GLY A N 1
ATOM 1222 C CA . GLY A 1 160 ? 28.552 12.797 -48.348 1.00 51.78 160 GLY A CA 1
ATOM 1223 C C . GLY A 1 160 ? 30.074 12.923 -48.261 1.00 51.78 160 GLY A C 1
ATOM 1224 O O . GLY A 1 160 ? 30.608 13.995 -48.527 1.00 51.78 160 GLY A O 1
ATOM 1225 N N . ALA A 1 161 ? 30.789 11.819 -48.013 1.00 57.34 161 ALA A N 1
ATOM 1226 C CA . ALA A 1 161 ? 32.256 11.805 -48.018 1.00 57.34 161 ALA A CA 1
ATOM 1227 C C . ALA A 1 161 ? 32.847 12.158 -49.400 1.00 57.34 161 ALA A C 1
ATOM 1229 O O . ALA A 1 161 ? 33.884 12.816 -49.489 1.00 57.34 161 ALA A O 1
ATOM 1230 N N . GLY A 1 162 ? 32.175 11.766 -50.490 1.00 50.84 162 GLY A N 1
ATOM 1231 C CA . GLY A 1 162 ? 32.563 12.146 -51.852 1.00 50.84 162 GLY A CA 1
ATOM 1232 C C . GLY A 1 162 ? 32.309 13.623 -52.188 1.00 50.84 162 GLY A C 1
ATOM 1233 O O . GLY A 1 162 ? 33.043 14.207 -52.991 1.00 50.84 162 GLY A O 1
ATOM 1234 N N . LEU A 1 163 ? 31.294 14.240 -51.576 1.00 54.12 163 LEU A N 1
ATOM 1235 C CA . LEU A 1 163 ? 30.964 15.658 -51.754 1.00 54.12 163 LEU A CA 1
ATOM 1236 C C . LEU A 1 163 ? 31.879 16.576 -50.935 1.00 54.12 163 LEU A C 1
ATOM 1238 O O . LEU A 1 163 ? 32.349 17.578 -51.477 1.00 54.12 163 LEU A O 1
ATOM 1242 N N . ASP A 1 164 ? 32.206 16.210 -49.692 1.00 53.47 164 ASP A N 1
ATOM 1243 C CA . ASP A 1 164 ? 33.161 16.964 -48.869 1.00 53.47 164 ASP A CA 1
ATOM 1244 C C . ASP A 1 164 ? 34.548 17.002 -49.514 1.00 53.47 164 ASP A C 1
ATOM 1246 O O . ASP A 1 164 ? 35.139 18.074 -49.617 1.00 53.47 164 ASP A O 1
ATOM 1250 N N . TRP A 1 165 ? 35.029 15.890 -50.088 1.00 47.78 165 TRP A N 1
ATOM 1251 C CA . TRP A 1 165 ? 36.289 15.893 -50.842 1.00 47.78 165 TRP A CA 1
ATOM 1252 C C . TRP A 1 165 ? 36.277 16.878 -52.022 1.00 47.78 165 TRP A C 1
ATOM 1254 O O . TRP A 1 165 ? 37.268 17.577 -52.239 1.00 47.78 165 TRP A O 1
ATOM 1264 N N . ARG A 1 166 ? 35.172 16.985 -52.778 1.00 51.81 166 ARG A N 1
ATOM 1265 C CA . ARG A 1 166 ? 35.075 17.966 -53.878 1.00 51.81 166 ARG A CA 1
ATOM 1266 C C . ARG A 1 166 ? 35.112 19.399 -53.365 1.00 51.81 166 ARG A C 1
ATOM 1268 O O . ARG A 1 166 ? 35.718 20.239 -54.027 1.00 51.81 166 ARG A O 1
ATOM 1275 N N . ASN A 1 167 ? 34.497 19.672 -52.218 1.00 54.03 167 ASN A N 1
ATOM 1276 C CA . ASN A 1 167 ? 34.500 21.003 -51.620 1.00 54.03 167 ASN A CA 1
ATOM 1277 C C . ASN A 1 167 ? 35.884 21.359 -51.062 1.00 54.03 167 ASN A C 1
ATOM 1279 O O . ASN A 1 167 ? 36.397 22.423 -51.392 1.00 54.03 167 ASN A O 1
ATOM 1283 N N . THR A 1 168 ? 36.560 20.444 -50.359 1.00 52.12 168 THR A N 1
ATOM 1284 C CA . THR A 1 168 ? 37.930 20.663 -49.859 1.00 52.12 168 THR A CA 1
ATOM 1285 C C . THR A 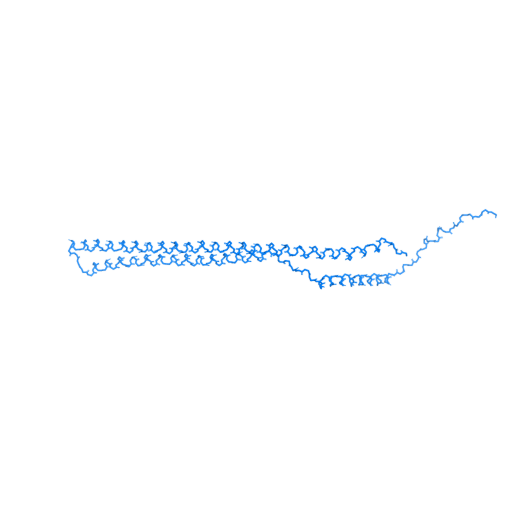1 168 ? 38.957 20.755 -50.999 1.00 52.12 168 THR A C 1
ATOM 1287 O O . THR A 1 168 ? 39.873 21.580 -50.958 1.00 52.12 168 THR A O 1
ATOM 1290 N N . ALA A 1 169 ? 38.795 19.971 -52.074 1.00 49.41 169 ALA A N 1
ATOM 1291 C CA . ALA A 1 169 ? 39.619 20.084 -53.279 1.00 49.41 169 ALA A CA 1
ATOM 1292 C C . ALA A 1 169 ? 39.380 21.421 -54.007 1.00 49.41 169 ALA A C 1
ATOM 1294 O O . ALA A 1 169 ? 40.340 22.065 -54.437 1.00 49.41 169 ALA A O 1
ATOM 1295 N N . ALA A 1 170 ? 38.128 21.880 -54.093 1.00 52.59 170 ALA A N 1
ATOM 1296 C CA . ALA A 1 170 ? 37.790 23.187 -54.653 1.00 52.59 170 ALA A CA 1
ATOM 1297 C C . ALA A 1 170 ? 38.304 24.357 -53.788 1.00 52.59 170 ALA A C 1
ATOM 1299 O O . ALA A 1 170 ? 38.738 25.373 -54.335 1.00 52.59 170 ALA A O 1
ATOM 1300 N N . GLU A 1 171 ? 38.326 24.213 -52.461 1.00 49.56 171 GLU A N 1
ATOM 1301 C CA . GLU A 1 171 ? 38.882 25.207 -51.532 1.00 49.56 171 GLU A CA 1
ATOM 1302 C C . GLU A 1 171 ? 40.407 25.301 -51.616 1.00 49.56 171 GLU A C 1
ATOM 1304 O O . GLU A 1 171 ? 40.945 26.409 -51.675 1.00 49.56 171 GLU A O 1
ATOM 1309 N N . SER A 1 172 ? 41.113 24.173 -51.748 1.00 50.47 172 SER A N 1
ATOM 1310 C CA . SER A 1 172 ? 42.566 24.189 -51.978 1.00 50.47 172 SER A CA 1
ATOM 1311 C C . SER A 1 172 ? 42.953 24.912 -53.277 1.00 50.47 172 SER A C 1
ATOM 1313 O O . SER A 1 172 ? 43.974 25.596 -53.331 1.00 50.47 172 SER A O 1
ATOM 1315 N N . GLN A 1 173 ? 42.112 24.833 -54.315 1.00 50.69 173 GLN A N 1
ATOM 1316 C CA . GLN A 1 173 ? 42.343 25.525 -55.585 1.00 50.69 173 GLN A CA 1
ATOM 1317 C C . GLN A 1 173 ? 42.031 27.025 -55.524 1.00 50.69 173 GLN A C 1
ATOM 1319 O O . GLN A 1 173 ? 42.659 27.793 -56.254 1.00 50.69 173 GLN A O 1
ATOM 1324 N N . ARG A 1 174 ? 41.092 27.459 -54.671 1.00 51.25 174 ARG A N 1
ATOM 1325 C CA . ARG A 1 174 ? 40.847 28.891 -54.429 1.00 51.25 174 ARG A CA 1
ATOM 1326 C C . ARG A 1 174 ? 41.970 29.511 -53.605 1.00 51.25 174 ARG A C 1
ATOM 1328 O O . ARG A 1 174 ? 42.522 30.520 -54.022 1.00 51.25 174 ARG A O 1
ATOM 1335 N N . ASN A 1 175 ? 42.398 28.854 -52.529 1.00 52.09 175 ASN A N 1
ATOM 1336 C CA . ASN A 1 175 ? 43.472 29.378 -51.684 1.00 52.09 175 ASN A CA 1
ATOM 1337 C C . ASN A 1 175 ? 44.822 29.466 -52.432 1.00 52.09 175 ASN A C 1
ATOM 1339 O O . ASN A 1 175 ? 45.601 30.384 -52.213 1.00 52.09 175 ASN A O 1
ATOM 1343 N N . ASN A 1 176 ? 45.077 28.569 -53.396 1.00 52.72 176 ASN A N 1
ATOM 1344 C CA . ASN A 1 176 ? 46.283 28.616 -54.236 1.00 52.72 176 ASN A CA 1
ATOM 1345 C C . ASN A 1 176 ? 46.203 29.633 -55.401 1.00 52.72 176 ASN A C 1
ATOM 1347 O O . ASN A 1 176 ? 47.196 29.864 -56.089 1.00 52.72 176 ASN A O 1
ATOM 1351 N N . ARG A 1 177 ? 45.030 30.235 -55.653 1.00 52.12 177 ARG A N 1
ATOM 1352 C CA . ARG A 1 177 ? 44.86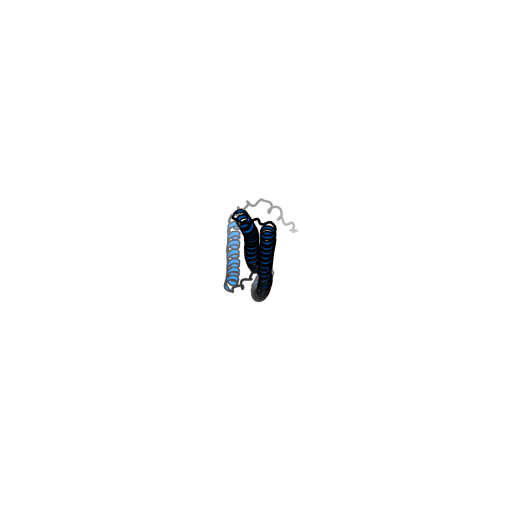0 31.338 -56.617 1.00 52.12 177 ARG A CA 1
ATOM 1353 C C . ARG A 1 177 ? 45.071 32.719 -55.994 1.00 52.12 177 ARG A C 1
ATOM 1355 O O . ARG A 1 177 ? 45.407 33.638 -56.735 1.00 52.12 177 ARG A O 1
ATOM 1362 N N . ASP A 1 178 ? 44.951 32.824 -54.672 1.00 51.72 178 ASP A N 1
ATOM 1363 C CA . ASP A 1 178 ? 45.049 34.084 -53.923 1.00 51.72 178 ASP A CA 1
ATOM 1364 C C . ASP A 1 178 ? 46.382 34.259 -53.175 1.00 51.72 178 ASP A C 1
ATOM 1366 O O . ASP A 1 178 ? 46.549 35.204 -52.403 1.00 51.72 178 ASP A O 1
ATOM 1370 N N . LEU A 1 179 ? 47.377 33.400 -53.425 1.00 46.94 179 LEU A N 1
ATOM 1371 C CA . LEU A 1 179 ? 48.733 33.661 -52.947 1.00 46.94 179 LEU A CA 1
ATOM 1372 C C . LEU A 1 179 ? 49.353 34.799 -53.778 1.00 46.94 179 LEU A C 1
ATOM 1374 O O . LEU A 1 179 ? 49.529 34.636 -54.992 1.00 46.94 179 LEU A O 1
ATOM 1378 N N . PRO A 1 180 ? 49.732 35.943 -53.173 1.00 48.38 180 PRO A N 1
ATOM 1379 C CA . PRO A 1 180 ? 50.518 36.937 -53.882 1.00 48.38 180 PRO A CA 1
ATOM 1380 C C . PRO A 1 180 ? 51.824 36.279 -54.331 1.00 48.38 180 PRO A C 1
ATOM 1382 O O . PRO A 1 180 ? 52.551 35.695 -53.525 1.00 48.38 180 PRO A O 1
ATOM 1385 N N . ARG A 1 181 ? 52.124 36.363 -55.632 1.00 52.47 181 ARG A N 1
ATOM 1386 C CA . ARG A 1 181 ? 53.444 36.005 -56.159 1.00 52.47 181 ARG A CA 1
ATOM 1387 C C . ARG A 1 181 ? 54.456 36.902 -55.456 1.00 52.47 181 ARG A C 1
ATOM 1389 O O . ARG A 1 181 ? 54.532 38.092 -55.752 1.00 52.47 181 ARG A O 1
ATOM 1396 N N . LEU A 1 182 ? 55.177 36.343 -54.487 1.00 46.88 182 LEU A N 1
ATOM 1397 C CA . LEU A 1 182 ? 56.275 37.038 -53.832 1.00 46.88 182 LEU A CA 1
ATOM 1398 C C . LEU A 1 182 ? 57.265 37.481 -54.923 1.00 46.88 182 LEU A C 1
ATOM 1400 O O . LEU A 1 182 ? 57.568 36.679 -55.811 1.00 46.88 182 LEU A O 1
ATOM 1404 N N . PRO A 1 183 ? 57.740 38.739 -54.908 1.00 46.59 183 PRO A N 1
ATOM 1405 C CA . PRO A 1 183 ? 58.754 39.177 -55.854 1.00 46.59 183 PRO A CA 1
ATOM 1406 C C . PRO A 1 183 ? 59.990 38.294 -55.684 1.00 46.59 183 PRO A C 1
ATOM 1408 O O . PRO A 1 183 ? 60.435 38.067 -54.557 1.00 46.59 183 PRO A O 1
ATOM 1411 N N . GLU A 1 184 ? 60.517 37.779 -56.798 1.00 50.56 184 GLU A N 1
ATOM 1412 C CA . GLU A 1 184 ? 61.760 37.011 -56.826 1.00 50.56 184 GLU A CA 1
ATOM 1413 C C . GLU A 1 184 ? 62.866 37.816 -56.135 1.00 50.56 184 GLU A C 1
ATOM 1415 O O . GLU A 1 184 ? 63.408 38.778 -56.683 1.00 50.56 184 GLU A O 1
ATOM 1420 N N . SER A 1 185 ? 63.191 37.447 -54.899 1.00 44.81 185 SER A N 1
ATOM 1421 C CA . SER A 1 185 ? 64.357 37.974 -54.217 1.00 44.81 185 SER A CA 1
ATOM 1422 C C . SER A 1 185 ? 65.599 37.324 -54.827 1.00 44.81 185 SER A C 1
ATOM 1424 O O . SER A 1 185 ? 65.678 36.109 -55.011 1.00 44.81 185 SER A O 1
ATOM 1426 N N . SER A 1 186 ? 66.560 38.180 -55.178 1.00 49.97 186 SER A N 1
ATOM 1427 C CA . SER A 1 186 ? 67.825 37.951 -55.895 1.00 49.97 186 SER A CA 1
ATOM 1428 C C . SER A 1 186 ? 68.814 36.938 -55.282 1.00 49.97 186 SER A C 1
ATOM 1430 O O . SER A 1 186 ? 70.023 37.109 -55.421 1.00 49.97 186 SER A O 1
ATOM 1432 N N . PHE A 1 187 ? 68.362 35.866 -54.635 1.00 47.50 187 PHE A N 1
ATOM 1433 C CA . PHE A 1 187 ? 69.238 34.848 -54.044 1.00 47.50 187 PHE A CA 1
ATOM 1434 C C . PHE A 1 187 ? 69.591 33.682 -54.986 1.00 47.50 187 PHE A C 1
ATOM 1436 O O . PHE A 1 187 ? 70.520 32.933 -54.699 1.00 47.50 187 PHE A O 1
ATOM 1443 N N . SER A 1 188 ? 68.947 33.552 -56.154 1.00 48.66 188 SER A N 1
ATOM 1444 C CA . SER A 1 188 ? 69.245 32.486 -57.133 1.00 48.66 188 SER A CA 1
ATOM 1445 C C . SER A 1 188 ? 70.330 32.837 -58.165 1.00 48.66 188 SER A C 1
ATOM 1447 O O . SER A 1 188 ? 70.788 31.960 -58.894 1.00 48.66 188 SER A O 1
ATOM 1449 N N . LYS A 1 189 ? 70.806 34.092 -58.213 1.00 47.69 189 LYS A N 1
ATOM 1450 C CA . LYS A 1 189 ? 71.880 34.520 -59.136 1.00 47.69 189 LYS A CA 1
ATOM 1451 C C . LYS A 1 189 ? 73.303 34.332 -58.591 1.00 47.69 189 LYS A C 1
ATOM 1453 O O . LYS A 1 189 ? 74.258 34.561 -59.326 1.00 47.69 189 LYS A O 1
ATOM 1458 N N . PHE A 1 190 ? 73.464 33.890 -57.341 1.00 46.34 190 PHE A N 1
ATOM 1459 C CA . PHE A 1 190 ? 74.784 33.720 -56.714 1.00 46.34 190 PHE A CA 1
ATOM 1460 C C . PHE A 1 190 ? 75.320 32.276 -56.704 1.00 46.34 190 PHE A C 1
ATOM 1462 O O . PHE A 1 190 ? 76.474 32.071 -56.341 1.00 46.34 190 PHE A O 1
ATOM 1469 N N . LEU A 1 191 ? 74.537 31.283 -57.147 1.00 48.06 191 LEU A N 1
ATOM 1470 C CA . LEU A 1 191 ? 74.918 29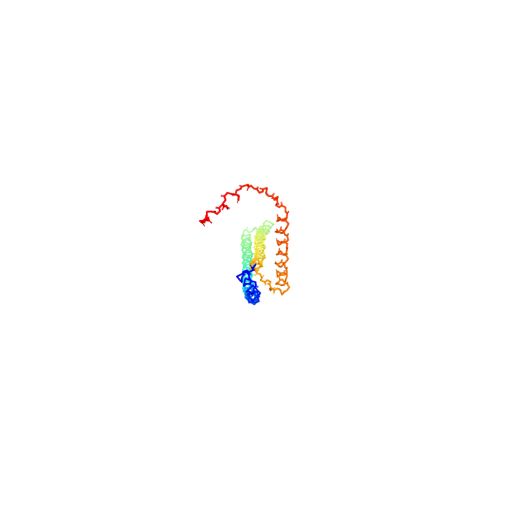.857 -57.104 1.00 48.06 191 LEU A CA 1
ATOM 1471 C C . LEU A 1 191 ? 75.129 29.196 -58.479 1.00 48.06 191 LEU A C 1
ATOM 1473 O O . LEU A 1 191 ? 75.291 27.984 -58.561 1.00 48.06 191 LEU A O 1
ATOM 1477 N N . SER A 1 192 ? 75.191 29.969 -59.565 1.00 52.25 192 SER A N 1
ATOM 1478 C CA . SER A 1 192 ? 75.346 29.448 -60.934 1.00 52.25 192 SER A CA 1
ATOM 1479 C C . SER A 1 192 ? 76.518 30.074 -61.704 1.00 52.25 192 SER A C 1
ATOM 1481 O O . SER A 1 192 ? 76.435 30.309 -62.907 1.00 52.25 192 SER A O 1
ATOM 1483 N N . ARG A 1 193 ? 77.658 30.302 -61.030 1.00 47.00 193 ARG A N 1
ATOM 1484 C CA . ARG A 1 193 ? 78.954 30.470 -61.715 1.00 47.00 193 ARG A CA 1
ATOM 1485 C C . ARG A 1 193 ? 79.649 29.105 -61.809 1.00 47.00 193 ARG A C 1
ATOM 1487 O O . ARG A 1 193 ? 80.143 28.630 -60.788 1.00 47.00 193 ARG A O 1
ATOM 1494 N N . PRO A 1 194 ? 79.712 28.464 -62.988 1.00 48.69 194 PRO A N 1
ATOM 1495 C CA . PRO A 1 194 ? 80.498 27.253 -63.155 1.00 48.69 194 PRO A CA 1
ATOM 1496 C C . PRO A 1 194 ? 81.992 27.609 -63.139 1.00 48.69 194 PRO A C 1
ATOM 1498 O O . PRO A 1 194 ? 82.506 28.263 -64.045 1.00 48.69 194 PRO A O 1
ATOM 1501 N N . LEU A 1 195 ? 82.697 27.174 -62.093 1.00 55.91 195 LEU A N 1
ATOM 1502 C CA . LEU A 1 195 ? 84.111 26.818 -62.209 1.00 55.91 195 LEU A CA 1
ATOM 1503 C C . LEU A 1 195 ? 84.177 25.628 -63.175 1.00 55.91 195 LEU A C 1
ATOM 1505 O O . LEU A 1 195 ? 83.403 24.703 -62.977 1.00 55.91 195 LEU A O 1
ATOM 1509 N N . TRP A 1 196 ? 85.034 25.714 -64.199 1.00 43.91 196 TRP A N 1
ATOM 1510 C CA . TRP A 1 196 ? 85.506 24.686 -65.155 1.00 43.91 196 TRP A CA 1
ATOM 1511 C C . TRP A 1 196 ? 85.422 25.168 -66.615 1.00 43.91 196 TRP A C 1
ATOM 1513 O O . TRP A 1 196 ? 84.504 24.824 -67.355 1.00 43.91 196 TRP A O 1
ATOM 1523 N N . ARG A 1 197 ? 86.456 25.890 -67.067 1.00 45.56 197 ARG A N 1
ATOM 1524 C CA . ARG A 1 197 ? 87.048 25.637 -68.389 1.00 45.56 197 ARG A CA 1
ATOM 1525 C C . ARG A 1 197 ? 88.539 25.962 -68.365 1.00 45.56 197 ARG A C 1
ATOM 1527 O O . ARG A 1 197 ? 88.940 27.118 -68.355 1.00 45.56 197 ARG A O 1
ATOM 1534 N N . VAL A 1 198 ? 89.317 24.888 -68.289 1.00 45.91 198 VAL A N 1
ATOM 1535 C CA . VAL A 1 198 ? 90.709 24.796 -68.732 1.00 45.91 198 VAL A CA 1
ATOM 1536 C C . VAL A 1 198 ? 90.685 24.773 -70.263 1.00 45.91 198 VAL A C 1
ATOM 1538 O O . VAL A 1 198 ? 89.823 24.104 -70.842 1.00 45.91 198 VAL A O 1
ATOM 1541 N N . GLY A 1 199 ? 91.601 25.509 -70.890 1.00 43.75 199 GLY A N 1
ATOM 1542 C CA . GLY A 1 199 ? 91.768 25.625 -72.338 1.00 43.75 199 GLY A CA 1
ATOM 1543 C C . GLY A 1 199 ? 92.324 26.988 -72.692 1.00 43.75 199 GLY A C 1
ATOM 1544 O O . GLY A 1 199 ? 91.492 27.857 -73.022 1.00 43.75 199 GLY A O 1
#

Organism: Agrobacterium radiobacter (NCBI:txid362)

Foldseek 3Di:
DDDVVVVVVVVVVVVVLVVVLVVLQVVLVVLQVVLVVQLVVLVVVLVVVLVVLVVVLVVLVVVLVVVLVVLVVVLVVVLVVLVVVCVVVVHDDDVNVVVNVVSVVVSVVVSVVSVVVSVVSVVVSVVVSVVSVVVSVCSSVVRDRRDNPDPVNSVVVVVVVVVVVVVVVVVVVVVVVPDPPDPPDPPVVPPPDDDDDDD

Mean predicted aligned error: 17.18 Å

Nearest PDB structures (foldseek):
  9jz0-assembly1_1  TM=8.993E-01  e=3.510E-02  Escherichia phage T7
  8e4g-assembly1_a  TM=8.006E-01  e=2.635E-02  Escherichia phage T7
  5j0l-assembly3_E  TM=6.403E-01  e=1.835E+00  synthetic construct
  1jad-assembly1_B  TM=4.550E-01  e=4.337E+00  Meleagris gallopavo

pLDDT: mean 73.28, std 20.66, range [33.34, 97.62]